Protein AF-N9WAA6-F1 (afdb_monomer)

Sequence (201 aa):
MNKVGRKKLYSDLDLQRELENFLKNNPGERISISKLAKFTGIDRYYWYNRESIKRKIDELNNINYLEDIEKIKFSENEIDLPTPEEFVNENFGSKKKMLYAITYLFESIQEFYNSADENVKANKKIVSLKNKNEKSEKEIKRLKDKLKELEEQKEYYKKKYYESELYEIENIDDKIANNKLDKGKKLKDNLINIDEILGFK

Secondary structure (DSSP, 8-state):
----PPPPPPPHHHHHHHHHHHHHHSTTPPP-HHHHHHHH---HHHHHT-HHHHHHHHHHHH--HHHHHHH----SS---PPPHHHHHHHHTT-HHHHHHHHHHHHHHHHHHHHHHHHHHHHHHHHHHHHHHHHHHHHHHHHHHHHHHHHHHHHHHHHHHHHHHHHHHHHHHHHHHHHHHHHHHHHHHHHHHHHHHHHT--

Foldseek 3Di:
DDPPPDPDDDDPVNLVVLVVVVCVVPPPDQDDLVVSCVSSVPDSVNCVVDPVNVVVSVVVNPPPVVVVVVVPPPPVDDDPDDDPVRLCVVCPPPPPSSVVVVVVVVVVVVVVVVVVVVVVVVVVVVVVVVVVVVVVVVVVVVVVVVVVVVVVVVVVVVVVVVVVVVVVVVVVVVVVVVVVVVVVVVVVVVVVVVCVVVVPD

Radius of gyration: 48.47 Å; Cα contacts (8 Å, |Δi|>4): 40; chains: 1; bounding box: 108×37×142 Å

Solvent-accessible surface area (backbone atoms only — not comparable to full-atom values): 11670 Å² total; per-residue (Å²): 136,83,82,81,70,80,76,85,83,78,51,72,67,54,54,49,53,53,48,54,53,49,44,75,76,42,72,95,57,78,78,42,65,71,57,51,20,66,75,69,70,46,61,53,66,66,56,74,73,29,68,71,57,44,53,50,50,52,51,64,57,63,59,49,66,74,63,50,51,65,66,51,59,77,53,96,66,75,83,89,68,75,49,74,66,55,53,46,64,78,28,59,98,33,74,68,54,38,51,50,54,52,51,53,50,53,52,52,52,51,52,50,51,53,52,51,52,51,50,54,52,50,51,54,49,50,55,53,49,50,56,52,48,56,53,48,54,53,49,52,50,52,52,50,56,50,50,52,52,51,52,54,50,51,52,52,52,53,51,52,50,53,54,52,53,50,52,53,50,53,55,49,52,53,54,51,53,51,52,51,52,53,53,51,48,55,53,49,55,52,48,56,52,47,42,66,73,71,61,79,120

pLDDT: mean 76.57, std 16.92, range [34.88, 98.12]

Mean predicted aligned error: 18.85 Å

Organism: NCBI:txid29372

Structure (mmCIF, N/CA/C/O backbone):
data_AF-N9WAA6-F1
#
_entry.id   AF-N9WAA6-F1
#
loop_
_atom_site.group_PDB
_atom_site.id
_atom_site.type_symbol
_atom_site.label_atom_id
_atom_site.label_alt_id
_atom_site.label_comp_id
_atom_site.label_asym_id
_atom_site.label_entity_id
_atom_site.label_seq_id
_atom_site.pdbx_PDB_ins_code
_atom_site.Cartn_x
_atom_site.Cartn_y
_atom_site.Cartn_z
_atom_site.occupancy
_atom_site.B_iso_or_equiv
_atom_site.auth_seq_id
_atom_site.auth_comp_id
_atom_site.auth_asym_id
_atom_site.auth_atom_id
_atom_site.pdbx_PDB_model_num
ATOM 1 N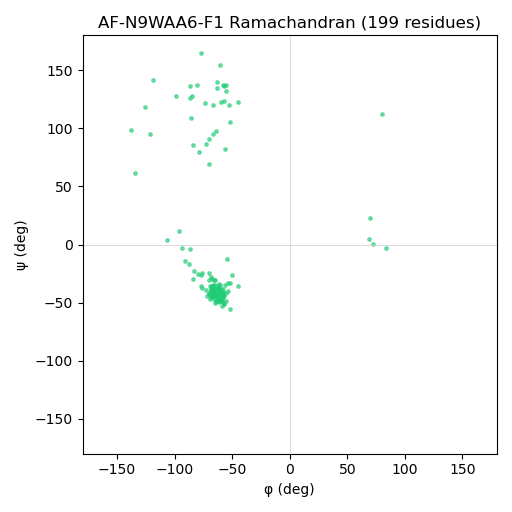 N . MET A 1 1 ? -59.176 -23.430 11.403 1.00 36.53 1 MET A N 1
ATOM 2 C CA . MET A 1 1 ? -58.594 -22.848 12.634 1.00 36.53 1 MET A CA 1
ATOM 3 C C . MET A 1 1 ? -57.143 -22.473 12.360 1.00 3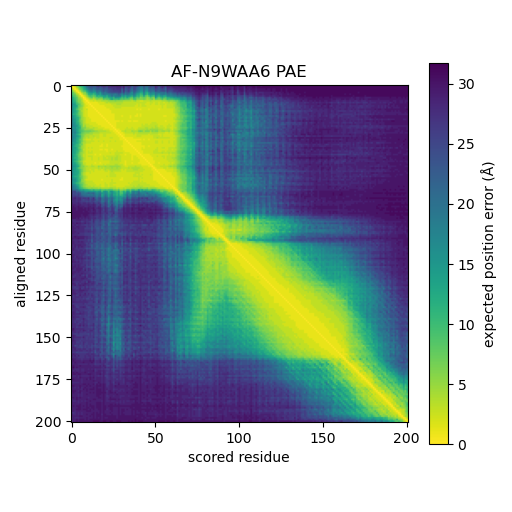6.53 1 MET A C 1
ATOM 5 O O . MET A 1 1 ? -56.284 -23.343 12.401 1.00 36.53 1 MET A O 1
ATOM 9 N N . ASN A 1 2 ? -56.860 -21.207 12.043 1.00 38.19 2 ASN A N 1
ATOM 10 C CA . ASN A 1 2 ? -55.480 -20.740 11.895 1.00 38.19 2 ASN A CA 1
ATOM 11 C C . ASN A 1 2 ? -54.959 -20.346 13.278 1.00 38.19 2 ASN A C 1
ATOM 13 O O . ASN A 1 2 ? -55.414 -19.362 13.856 1.00 38.19 2 ASN A O 1
ATOM 17 N N . LYS A 1 3 ? -54.037 -21.142 13.833 1.00 41.75 3 LYS A N 1
ATOM 18 C CA . LYS A 1 3 ? -53.299 -20.784 15.048 1.00 41.75 3 LYS A CA 1
ATOM 19 C C . LYS A 1 3 ? -52.397 -19.597 14.708 1.00 41.75 3 LYS A C 1
ATOM 21 O O . LYS A 1 3 ? -51.307 -19.776 14.174 1.00 41.75 3 LYS A O 1
ATOM 26 N N . VAL A 1 4 ? -52.870 -18.385 14.983 1.00 51.78 4 VAL A N 1
ATOM 27 C CA . VAL A 1 4 ? -52.053 -17.171 14.914 1.00 51.78 4 VAL A CA 1
ATOM 28 C C . VAL A 1 4 ? -51.060 -17.247 16.072 1.00 51.78 4 VAL A C 1
ATOM 30 O O . VAL A 1 4 ? -51.370 -16.888 17.206 1.00 51.78 4 VAL A O 1
ATOM 33 N N . GLY A 1 5 ? -49.886 -17.823 15.808 1.00 51.81 5 GLY A N 1
ATOM 34 C CA . GLY A 1 5 ? -48.785 -17.844 16.763 1.00 51.81 5 GLY A CA 1
ATOM 35 C C . GLY A 1 5 ? -48.416 -16.414 17.156 1.00 51.81 5 GLY A C 1
ATOM 36 O O . GLY A 1 5 ? -48.353 -15.524 16.306 1.00 51.81 5 GLY A O 1
ATOM 37 N N . ARG A 1 6 ? -48.197 -16.180 18.453 1.00 53.03 6 ARG A N 1
ATOM 38 C CA . ARG A 1 6 ? -47.745 -14.886 18.984 1.00 53.03 6 ARG A CA 1
ATOM 39 C C . ARG A 1 6 ? -46.480 -14.466 18.224 1.00 53.03 6 ARG A C 1
ATOM 41 O O . ARG A 1 6 ? -45.492 -15.200 18.250 1.00 53.03 6 ARG A O 1
ATOM 48 N N . LYS A 1 7 ? -46.504 -13.315 17.539 1.00 64.31 7 LYS A N 1
ATOM 49 C CA . LYS A 1 7 ? -45.304 -12.770 16.883 1.00 64.31 7 LYS A CA 1
ATOM 50 C C . LYS A 1 7 ? -44.197 -12.627 17.929 1.00 64.31 7 LYS A C 1
ATOM 52 O O . LYS A 1 7 ? -44.445 -12.102 19.016 1.00 64.31 7 LYS A O 1
ATOM 57 N N . LYS A 1 8 ? -42.994 -13.107 17.602 1.00 71.25 8 LYS A N 1
ATOM 58 C CA . LYS A 1 8 ? -41.814 -12.988 18.464 1.00 71.25 8 LYS A CA 1
ATOM 59 C C . LYS A 1 8 ? -41.579 -11.501 18.745 1.00 71.25 8 LYS A C 1
ATOM 61 O O . LYS A 1 8 ? -41.521 -10.694 17.819 1.00 71.25 8 LYS A O 1
ATOM 66 N N . LEU A 1 9 ? -41.545 -11.123 20.018 1.00 79.25 9 LEU A N 1
ATOM 67 C CA . LEU A 1 9 ? -41.229 -9.758 20.424 1.00 79.25 9 LEU A CA 1
ATOM 68 C C . LEU A 1 9 ? -39.711 -9.648 20.525 1.00 79.25 9 LEU A C 1
ATOM 70 O O . LEU A 1 9 ? -39.089 -10.457 21.207 1.00 79.25 9 LEU A O 1
ATOM 74 N N . TYR A 1 10 ? -39.144 -8.670 19.827 1.00 84.75 10 TYR A N 1
ATOM 75 C CA . TYR A 1 10 ? -37.727 -8.339 19.910 1.00 84.75 10 TYR A CA 1
ATOM 76 C C . TYR A 1 10 ? -37.558 -7.149 20.852 1.00 84.75 10 TYR A C 1
ATOM 78 O O . TYR A 1 10 ? -38.243 -6.126 20.705 1.00 84.75 10 TYR A O 1
ATOM 86 N N . SER A 1 11 ? -36.679 -7.308 21.837 1.00 87.56 11 SER A N 1
ATOM 87 C CA . SER A 1 11 ? -36.222 -6.208 22.680 1.00 87.56 11 SER A CA 1
ATOM 88 C C . SER A 1 11 ? -35.196 -5.352 21.934 1.00 87.56 11 SER A C 1
ATOM 90 O O . SER A 1 11 ? -34.629 -5.778 20.928 1.00 87.56 11 SER A O 1
ATOM 92 N N . ASP A 1 12 ? -34.927 -4.149 22.436 1.00 81.88 12 ASP A N 1
ATOM 93 C CA . ASP A 1 12 ? -33.899 -3.272 21.862 1.00 81.88 12 ASP A CA 1
ATOM 94 C C . ASP A 1 12 ? -32.508 -3.917 21.925 1.00 81.88 12 ASP A C 1
ATOM 96 O O . ASP A 1 12 ? -31.730 -3.778 20.987 1.00 81.88 12 ASP A O 1
ATOM 100 N N . LEU A 1 13 ? -32.232 -4.703 22.972 1.00 85.31 13 LEU A N 1
ATOM 101 C CA . LEU A 1 13 ? -30.993 -5.474 23.097 1.00 85.31 13 LEU A CA 1
ATOM 102 C C . LEU A 1 13 ? -30.877 -6.559 22.021 1.00 85.31 13 LEU A C 1
ATOM 104 O O . LEU A 1 13 ? -29.793 -6.767 21.481 1.00 85.31 13 LEU A O 1
ATOM 108 N N . ASP A 1 14 ? -31.983 -7.228 21.677 1.00 88.81 14 ASP A N 1
ATOM 109 C CA . ASP A 1 14 ? -31.981 -8.218 20.596 1.00 88.81 14 ASP A CA 1
ATOM 110 C C . ASP A 1 14 ? -31.663 -7.546 19.257 1.00 88.81 14 ASP A C 1
ATOM 112 O O . ASP A 1 14 ? -30.823 -8.027 18.501 1.00 88.81 14 ASP A O 1
ATOM 116 N N . LEU A 1 15 ? -32.297 -6.404 18.980 1.00 91.12 15 LEU A N 1
ATOM 117 C CA . LEU A 1 15 ? -32.065 -5.644 17.751 1.00 91.12 15 LEU A CA 1
ATOM 118 C C . LEU A 1 15 ? -30.639 -5.093 17.678 1.00 91.12 15 LEU A C 1
ATOM 120 O O . LEU A 1 15 ? -30.030 -5.125 16.611 1.00 91.12 15 LEU A O 1
ATOM 124 N N . GLN A 1 16 ? -30.087 -4.636 18.803 1.00 90.62 16 GLN A N 1
ATOM 125 C CA . GLN A 1 16 ? -28.705 -4.177 18.880 1.00 90.62 16 GLN A CA 1
ATOM 126 C C . GLN A 1 16 ? -27.719 -5.313 18.590 1.00 90.62 16 GLN A C 1
ATOM 128 O O . GLN A 1 16 ? -26.814 -5.144 17.777 1.00 90.62 16 GLN A O 1
ATOM 133 N N . ARG A 1 17 ? -27.928 -6.495 19.177 1.00 89.38 17 ARG A N 1
ATOM 134 C CA . ARG A 1 17 ? -27.066 -7.656 18.924 1.00 89.38 17 ARG A CA 1
ATOM 135 C C . ARG A 1 17 ? -27.098 -8.085 17.458 1.00 89.38 17 ARG A C 1
ATOM 137 O O . ARG A 1 17 ? -26.066 -8.412 16.878 1.00 89.38 17 ARG A O 1
ATOM 144 N N . GLU A 1 18 ? -28.277 -8.085 16.841 1.00 92.94 18 GLU A N 1
ATOM 145 C CA . GLU A 1 18 ? -28.395 -8.426 15.423 1.00 92.94 18 GLU A CA 1
ATOM 146 C C . GLU A 1 18 ? -27.805 -7.340 14.501 1.00 92.94 18 GLU A C 1
ATOM 148 O O . GLU A 1 18 ? -27.257 -7.665 13.447 1.00 92.94 18 GLU A O 1
ATOM 153 N N . LEU A 1 19 ? -27.836 -6.067 14.911 1.00 90.62 19 LEU A N 1
ATOM 154 C CA . LEU A 1 19 ? -27.130 -4.979 14.228 1.00 90.62 19 LEU A CA 1
ATOM 155 C C . LEU A 1 19 ? -25.604 -5.160 14.300 1.00 90.62 19 LEU A C 1
ATOM 157 O O . LEU A 1 19 ? -24.928 -5.042 13.281 1.00 90.62 19 LEU A O 1
ATOM 161 N N . GLU A 1 20 ? -25.062 -5.509 15.467 1.00 85.00 20 GLU A N 1
ATOM 162 C CA . GLU A 1 20 ? -23.635 -5.817 15.640 1.00 85.00 20 GLU A CA 1
ATOM 163 C C . GLU A 1 20 ? -23.208 -7.018 14.780 1.00 85.00 20 GLU A C 1
ATOM 165 O O . GLU A 1 20 ? -22.177 -6.975 14.105 1.00 85.00 20 GLU A O 1
ATOM 170 N N . ASN A 1 21 ? -24.029 -8.072 14.731 1.00 86.44 21 ASN A N 1
ATOM 171 C CA . ASN A 1 21 ? -23.794 -9.219 13.852 1.00 86.44 21 ASN A CA 1
ATOM 172 C C . ASN A 1 21 ? -23.806 -8.827 12.368 1.00 86.44 21 ASN A C 1
ATOM 174 O O . ASN A 1 21 ? -22.969 -9.309 11.602 1.00 86.44 21 ASN A O 1
ATOM 178 N N . PHE A 1 22 ? -24.728 -7.957 11.951 1.00 90.00 22 PHE A N 1
ATOM 179 C CA . PHE A 1 22 ? -24.781 -7.455 10.578 1.00 90.00 22 PHE A CA 1
ATOM 180 C C . PHE A 1 22 ? -23.498 -6.706 10.200 1.00 90.00 22 PHE A C 1
ATOM 182 O O . PHE A 1 22 ? -22.934 -6.979 9.142 1.00 90.00 22 PHE A O 1
ATOM 189 N N . LEU A 1 23 ? -23.009 -5.823 11.076 1.00 80.94 23 LEU A N 1
ATOM 190 C CA . LEU A 1 23 ? -21.784 -5.046 10.858 1.00 80.94 23 LEU A CA 1
ATOM 191 C C . LEU A 1 23 ? -20.544 -5.932 10.710 1.00 80.94 23 LEU A C 1
ATOM 193 O O . LEU A 1 23 ? -19.741 -5.712 9.808 1.00 80.94 23 LEU A O 1
ATOM 197 N N . LYS A 1 24 ? -20.419 -6.975 11.541 1.00 70.88 24 LYS A N 1
ATOM 198 C CA . LYS A 1 24 ? -19.310 -7.940 11.448 1.00 70.88 24 LYS A CA 1
ATOM 199 C C . LYS A 1 24 ? -19.272 -8.676 10.107 1.00 70.88 24 LYS A C 1
ATOM 201 O O . LYS A 1 24 ? -18.195 -8.991 9.617 1.00 70.88 24 LYS A O 1
ATOM 206 N N . ASN A 1 25 ? -20.437 -8.956 9.521 1.00 79.44 25 ASN A N 1
ATOM 207 C CA . ASN A 1 25 ? -20.544 -9.692 8.258 1.00 79.44 25 ASN A CA 1
ATOM 208 C C . ASN A 1 25 ? -20.553 -8.787 7.016 1.00 79.44 25 ASN A C 1
ATOM 210 O O . ASN A 1 25 ? -20.389 -9.290 5.909 1.00 79.44 25 ASN A O 1
ATOM 214 N N . ASN A 1 26 ? -20.755 -7.477 7.181 1.00 78.25 26 ASN A N 1
ATOM 215 C CA . ASN A 1 26 ? -20.835 -6.509 6.084 1.00 78.25 26 ASN A CA 1
ATOM 216 C C . ASN A 1 26 ? -19.995 -5.260 6.427 1.00 78.25 26 ASN A C 1
ATOM 218 O O . ASN A 1 26 ? -20.549 -4.166 6.584 1.00 78.25 26 ASN A O 1
ATOM 222 N N . PRO A 1 27 ? -18.668 -5.411 6.609 1.00 71.44 27 PRO A N 1
ATOM 223 C CA . PRO A 1 27 ? -17.809 -4.314 7.037 1.00 71.44 27 PRO A CA 1
ATOM 224 C C . PRO A 1 27 ? -17.794 -3.184 5.998 1.00 71.44 27 PRO A C 1
ATOM 226 O O . PRO A 1 27 ? -17.659 -3.428 4.801 1.00 71.44 27 PRO A O 1
ATOM 229 N N . GLY A 1 28 ? -17.928 -1.938 6.463 1.00 66.25 28 GLY A N 1
ATOM 230 C CA . GLY A 1 28 ? -17.877 -0.738 5.616 1.00 66.25 28 GLY A CA 1
ATOM 231 C C . GLY A 1 28 ? -19.098 -0.521 4.714 1.00 66.25 28 GLY A C 1
ATOM 232 O O . GLY A 1 28 ? -19.146 0.461 3.974 1.00 66.25 28 GLY A O 1
ATOM 233 N N . GLU A 1 29 ? -20.105 -1.397 4.764 1.00 77.75 29 GLU A N 1
ATOM 234 C CA . GLU A 1 29 ? -21.341 -1.184 4.021 1.00 77.75 29 GLU A CA 1
ATOM 235 C C . GLU A 1 29 ? -22.279 -0.216 4.740 1.00 77.75 29 GLU A C 1
ATOM 237 O O . GLU A 1 29 ? -22.559 -0.345 5.933 1.00 77.75 29 GLU A O 1
ATOM 242 N N . ARG A 1 30 ? -22.881 0.696 3.967 1.00 83.69 30 ARG A N 1
ATOM 243 C CA . ARG A 1 30 ? -23.986 1.520 4.459 1.00 83.69 30 ARG A CA 1
ATOM 244 C C . ARG A 1 30 ? -25.150 0.624 4.888 1.00 83.69 30 ARG A C 1
ATOM 246 O O . ARG A 1 30 ? -25.723 -0.132 4.092 1.00 83.69 30 ARG A O 1
ATOM 253 N N . ILE A 1 31 ? -25.542 0.767 6.143 1.00 90.31 31 ILE A N 1
ATOM 254 C CA . ILE A 1 31 ? -26.625 0.033 6.775 1.00 90.31 31 ILE A CA 1
ATOM 255 C C . ILE A 1 31 ? -27.946 0.582 6.239 1.00 90.31 31 ILE A C 1
ATOM 257 O O . ILE A 1 31 ? -28.268 1.758 6.389 1.00 90.31 31 ILE A O 1
ATOM 261 N N . SER A 1 32 ? -28.762 -0.279 5.637 1.00 92.69 32 SER A N 1
ATOM 262 C CA . SER A 1 32 ? -30.157 0.054 5.341 1.00 92.69 32 SER A CA 1
ATOM 263 C C . SER A 1 32 ? -31.073 -0.908 6.076 1.00 92.69 32 SER A C 1
ATOM 265 O O . SER A 1 32 ? -30.807 -2.109 6.119 1.00 92.69 32 SER A O 1
ATOM 267 N N . ILE A 1 33 ? -32.192 -0.402 6.597 1.00 92.06 33 ILE A N 1
ATOM 268 C CA . ILE A 1 33 ? -33.180 -1.223 7.314 1.00 92.06 33 ILE A CA 1
ATOM 269 C C . ILE A 1 33 ? -33.675 -2.387 6.439 1.00 92.06 33 ILE A C 1
ATOM 271 O O . ILE A 1 33 ? -33.895 -3.490 6.930 1.00 92.06 33 ILE A O 1
ATOM 275 N N . SER A 1 34 ? -33.791 -2.182 5.125 1.00 91.50 34 SER A N 1
ATOM 276 C CA . SER A 1 34 ? -34.164 -3.243 4.183 1.00 91.50 34 SER A CA 1
ATOM 277 C C . SER A 1 34 ? -33.116 -4.356 4.082 1.00 91.50 34 SER A C 1
ATOM 279 O O . SER A 1 34 ? -33.493 -5.526 4.038 1.00 91.50 34 SER A O 1
ATOM 281 N N . LYS A 1 35 ? -31.817 -4.023 4.046 1.00 91.19 35 LYS A N 1
ATOM 282 C CA . LYS A 1 35 ? -30.737 -5.027 4.059 1.00 91.19 35 LYS A CA 1
ATOM 283 C C . LYS A 1 35 ? -30.667 -5.738 5.409 1.00 91.19 35 LYS A C 1
ATOM 285 O O . LYS A 1 35 ? -30.610 -6.962 5.444 1.00 91.19 35 LYS A O 1
ATOM 290 N N . LEU A 1 36 ? -30.762 -4.980 6.497 1.00 91.94 36 LEU A N 1
ATOM 291 C CA . LEU A 1 36 ? -30.728 -5.497 7.862 1.00 91.94 36 LEU A CA 1
ATOM 292 C C . LEU A 1 36 ? -31.878 -6.482 8.124 1.00 91.94 36 LEU A C 1
ATOM 294 O O . LEU A 1 36 ? -31.659 -7.571 8.644 1.00 91.94 36 LEU A O 1
ATOM 298 N N . ALA A 1 37 ? -33.094 -6.161 7.676 1.00 92.75 37 ALA A N 1
ATOM 299 C CA . ALA A 1 37 ? -34.248 -7.053 7.781 1.00 92.75 37 ALA A CA 1
ATOM 300 C C . ALA A 1 37 ? -34.083 -8.344 6.964 1.00 92.75 37 ALA A C 1
ATOM 302 O O . ALA A 1 37 ? -34.463 -9.419 7.421 1.00 92.75 37 ALA A O 1
ATOM 303 N N . LYS A 1 38 ? -33.489 -8.261 5.764 1.00 93.06 38 LYS A N 1
ATOM 304 C CA . LYS A 1 38 ? -33.192 -9.446 4.944 1.00 93.06 38 LYS A CA 1
ATOM 305 C C . LYS A 1 38 ? -32.131 -10.340 5.584 1.00 93.06 38 LYS A C 1
ATOM 307 O O . LYS A 1 38 ? -32.292 -11.552 5.564 1.00 93.06 38 LYS A O 1
ATOM 312 N N . PHE A 1 39 ? -31.080 -9.747 6.148 1.00 92.56 39 PHE A N 1
ATOM 313 C CA . PHE A 1 39 ? -29.993 -10.478 6.801 1.00 92.56 39 PHE A CA 1
ATOM 314 C C . PHE A 1 39 ? -30.456 -11.178 8.084 1.00 92.56 39 PHE A C 1
ATOM 316 O O . PHE A 1 39 ? -30.154 -12.344 8.304 1.00 92.56 39 PHE A O 1
ATOM 323 N N . THR A 1 40 ? -31.222 -10.472 8.917 1.00 91.56 40 THR A N 1
ATOM 324 C CA . THR A 1 40 ? -31.636 -10.953 10.247 1.00 91.56 40 THR A CA 1
ATOM 325 C C . THR A 1 40 ? -32.923 -11.781 10.224 1.00 91.56 40 THR A C 1
ATOM 327 O O . THR A 1 40 ? -33.253 -12.451 11.201 1.00 91.56 40 THR A O 1
ATOM 330 N N . GLY A 1 41 ? -33.706 -11.695 9.143 1.00 90.56 41 GLY A N 1
ATOM 331 C CA . GLY A 1 41 ? -35.062 -12.245 9.075 1.00 90.56 41 GLY A CA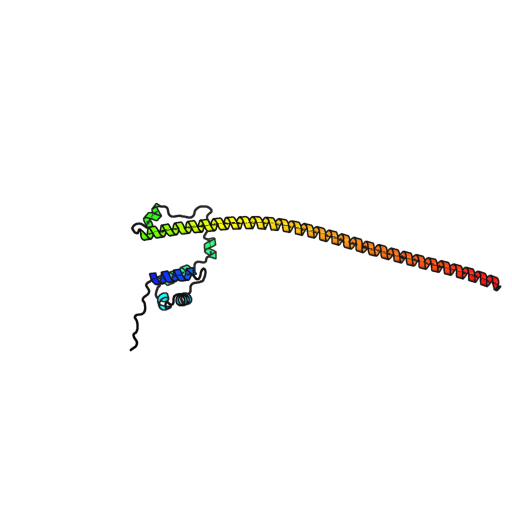 1
ATOM 332 C C . GLY A 1 41 ? -36.077 -11.517 9.970 1.00 90.56 41 GLY A C 1
ATOM 333 O O . GLY A 1 41 ? -37.226 -11.947 10.067 1.00 90.56 41 GLY A O 1
ATOM 334 N N . ILE A 1 42 ? -35.679 -10.420 10.626 1.00 91.12 42 ILE A N 1
ATOM 335 C CA . ILE A 1 42 ? -36.550 -9.597 11.468 1.00 91.12 42 ILE A CA 1
ATOM 336 C C . ILE A 1 42 ? -37.288 -8.596 10.580 1.00 91.12 42 ILE A C 1
ATOM 338 O O . ILE A 1 42 ? -36.669 -7.847 9.824 1.00 91.12 42 ILE A O 1
ATOM 342 N N . ASP A 1 43 ? -38.617 -8.549 10.700 1.00 91.31 43 ASP A N 1
ATOM 343 C CA . ASP A 1 43 ? -39.457 -7.643 9.915 1.00 91.31 43 ASP A CA 1
ATOM 344 C C . ASP A 1 43 ? -39.007 -6.178 10.072 1.00 91.31 43 ASP A C 1
ATOM 346 O O . ASP A 1 43 ? -38.751 -5.697 11.181 1.00 91.31 43 ASP A O 1
ATOM 350 N N . ARG A 1 44 ? -38.973 -5.456 8.945 1.00 91.44 44 ARG A N 1
ATOM 351 C CA . ARG A 1 44 ? -38.693 -4.015 8.854 1.00 91.44 44 ARG A CA 1
ATOM 352 C C . ARG A 1 44 ? -39.457 -3.204 9.902 1.00 91.44 44 ARG A C 1
ATOM 354 O O . ARG A 1 44 ? -38.905 -2.247 10.434 1.00 91.44 44 ARG A O 1
ATOM 361 N N . TYR A 1 45 ? -40.689 -3.596 10.230 1.00 90.44 45 TYR A N 1
ATOM 362 C CA . TYR A 1 45 ? -41.510 -2.948 11.253 1.00 90.44 45 TYR A CA 1
ATOM 363 C C . TYR A 1 45 ? -40.802 -2.824 12.613 1.00 90.44 45 TYR A C 1
ATOM 365 O O . TYR A 1 45 ? -40.919 -1.788 13.266 1.00 90.44 45 TYR A O 1
ATOM 373 N N . TYR A 1 46 ? -40.057 -3.841 13.056 1.00 89.81 46 TYR A N 1
ATOM 374 C CA . TYR A 1 46 ? -39.376 -3.790 14.356 1.00 89.81 46 TYR A CA 1
ATOM 375 C C . TYR A 1 46 ? -38.238 -2.771 14.363 1.00 89.81 46 TYR A C 1
ATOM 377 O O . TYR A 1 46 ? -38.075 -2.049 15.338 1.00 89.81 46 TYR A O 1
ATOM 385 N N . TRP A 1 47 ? -37.518 -2.652 13.251 1.00 91.19 47 TRP A N 1
ATOM 386 C CA . TRP A 1 47 ? -36.455 -1.667 13.077 1.00 91.19 47 TRP A CA 1
ATOM 387 C C . TRP A 1 47 ? -37.009 -0.242 12.968 1.00 91.19 47 TRP A C 1
ATOM 389 O O . TRP A 1 47 ? -36.493 0.682 13.589 1.00 91.19 47 TRP A O 1
ATOM 399 N N . TYR A 1 48 ? -38.105 -0.055 12.223 1.00 88.94 48 TYR A N 1
ATOM 400 C CA . TYR A 1 48 ? -38.705 1.267 12.034 1.00 88.94 48 TYR A CA 1
ATOM 401 C C . TYR A 1 48 ? -39.382 1.834 13.288 1.00 88.94 48 TYR A C 1
ATOM 403 O O . TYR A 1 48 ? -39.509 3.050 13.396 1.00 88.94 48 TYR A O 1
ATOM 411 N N . ASN A 1 49 ? -39.813 0.996 14.229 1.00 87.00 49 ASN A N 1
ATOM 412 C CA . ASN A 1 49 ? -40.495 1.454 15.446 1.00 87.00 49 ASN A CA 1
ATOM 413 C C . ASN A 1 49 ? -39.570 1.605 16.657 1.00 87.00 49 ASN A C 1
ATOM 415 O O . ASN A 1 49 ? -40.052 1.725 17.785 1.00 87.00 49 ASN A O 1
ATOM 419 N N . ARG A 1 50 ? -38.250 1.553 16.456 1.00 87.56 50 ARG A N 1
ATOM 420 C CA . ARG A 1 50 ? -37.258 1.692 17.524 1.00 87.56 50 ARG A CA 1
ATOM 421 C C . ARG A 1 50 ? -36.341 2.864 17.241 1.00 87.56 50 ARG A C 1
ATOM 423 O O . ARG A 1 50 ? -35.350 2.749 16.529 1.00 87.56 50 ARG A O 1
ATOM 430 N N . GLU A 1 51 ? -36.696 4.000 17.825 1.00 86.44 51 GLU A N 1
ATOM 431 C CA . GLU A 1 51 ? -35.995 5.268 17.618 1.00 86.44 51 GLU A CA 1
ATOM 432 C C . GLU A 1 51 ? -34.550 5.247 18.143 1.00 86.44 51 GLU A C 1
ATOM 434 O O . GLU A 1 51 ? -33.669 5.902 17.595 1.00 86.44 51 GLU A O 1
ATOM 439 N N . SER A 1 52 ? -34.289 4.464 19.194 1.00 84.31 52 SER A N 1
ATOM 440 C CA . SER A 1 52 ? -32.943 4.153 19.697 1.00 84.31 52 SER A CA 1
ATOM 441 C C . SER A 1 52 ? -32.073 3.513 18.608 1.00 84.31 52 SER A C 1
ATOM 443 O O . SER A 1 52 ? -30.976 3.985 18.322 1.00 84.31 52 SER A O 1
ATOM 445 N N . ILE A 1 53 ? -32.594 2.476 17.952 1.00 89.12 53 ILE A N 1
ATOM 446 C CA . ILE A 1 53 ? -31.883 1.717 16.919 1.00 89.12 53 ILE A CA 1
ATOM 447 C C . ILE A 1 53 ? -31.743 2.516 15.623 1.00 89.12 53 ILE A C 1
ATOM 449 O O . ILE A 1 53 ? -30.684 2.477 15.004 1.00 89.12 53 ILE A O 1
ATOM 453 N N . LYS A 1 54 ? -32.769 3.276 15.221 1.00 89.88 54 LYS A N 1
ATOM 454 C CA . LYS A 1 54 ? -32.675 4.175 14.061 1.00 89.88 54 LYS A CA 1
ATOM 455 C C . LYS A 1 54 ? -31.569 5.202 14.218 1.00 89.88 54 LYS A 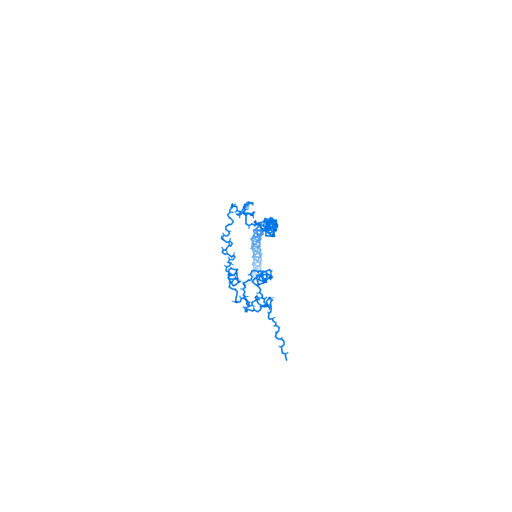C 1
ATOM 457 O O . LYS A 1 54 ? -30.706 5.268 13.354 1.00 89.88 54 LYS A O 1
ATOM 462 N N . ARG A 1 55 ? -31.562 5.934 15.338 1.00 87.81 55 ARG A N 1
ATOM 463 C CA . ARG A 1 55 ? -30.498 6.901 15.628 1.00 87.81 55 ARG A CA 1
ATOM 464 C C . ARG A 1 55 ? -29.135 6.236 15.586 1.00 87.81 55 ARG A C 1
ATOM 466 O O . ARG A 1 55 ? -28.232 6.776 14.967 1.00 87.81 55 ARG A O 1
ATOM 473 N N . LYS A 1 56 ? -29.014 5.022 16.134 1.00 84.19 56 LYS A N 1
ATOM 474 C CA . LYS A 1 56 ? -27.754 4.283 16.075 1.00 84.19 56 LYS A CA 1
ATOM 475 C C . LYS A 1 56 ? -27.332 3.924 14.646 1.00 84.19 56 LYS A C 1
ATOM 477 O O . LYS A 1 56 ? -26.161 4.042 14.311 1.00 84.19 56 LYS A O 1
ATOM 482 N N . ILE A 1 57 ? -28.268 3.496 13.801 1.00 89.12 57 ILE A N 1
ATOM 483 C CA . ILE A 1 57 ? -28.014 3.216 12.380 1.00 89.12 57 ILE A CA 1
ATOM 484 C C . ILE A 1 57 ? -27.605 4.493 11.636 1.00 89.12 57 ILE A C 1
ATOM 486 O O . ILE A 1 57 ? -26.682 4.450 10.827 1.00 89.12 57 ILE A O 1
ATOM 490 N N . ASP A 1 58 ? -28.271 5.614 11.904 1.00 87.00 58 ASP A N 1
ATOM 491 C CA . ASP A 1 58 ? -27.961 6.899 11.279 1.00 87.00 58 ASP A CA 1
ATOM 492 C C . ASP A 1 58 ? -26.594 7.422 11.729 1.00 87.00 58 ASP A C 1
ATOM 494 O O . ASP A 1 58 ? -25.803 7.818 10.881 1.00 87.00 58 ASP A O 1
ATOM 498 N N . GLU A 1 59 ? -26.271 7.342 13.024 1.00 83.38 59 GLU A N 1
ATOM 499 C CA . GLU A 1 59 ? -24.930 7.609 13.557 1.00 83.38 59 GLU A CA 1
ATOM 500 C C . GLU A 1 59 ? -23.882 6.790 12.804 1.00 83.38 59 GLU A C 1
ATOM 502 O O . GLU A 1 59 ? -22.977 7.363 12.213 1.00 83.38 59 GLU A O 1
ATOM 507 N N . LEU A 1 60 ? -24.044 5.463 12.753 1.00 79.81 60 LEU A N 1
ATOM 508 C CA . LEU A 1 60 ? -23.093 4.557 12.104 1.00 79.81 60 LEU A CA 1
ATOM 509 C C . LEU A 1 60 ? -22.943 4.818 10.598 1.00 79.81 60 LEU A C 1
ATOM 511 O O . LEU A 1 60 ? -21.852 4.683 10.059 1.00 79.81 60 LEU A O 1
ATOM 515 N N . ASN A 1 61 ? -24.022 5.201 9.913 1.00 82.62 61 ASN A N 1
ATOM 516 C CA . ASN A 1 61 ? -23.999 5.542 8.488 1.00 82.62 61 ASN A CA 1
ATOM 517 C C . ASN A 1 61 ? -23.402 6.918 8.190 1.00 82.62 61 ASN A C 1
ATOM 519 O O . ASN A 1 61 ? -22.991 7.163 7.055 1.00 82.62 61 ASN A O 1
ATOM 523 N N . ASN A 1 62 ? -23.437 7.818 9.171 1.00 75.31 62 ASN A N 1
ATOM 524 C CA . ASN A 1 62 ? -22.900 9.168 9.074 1.00 75.31 62 ASN A CA 1
ATOM 525 C C . ASN A 1 62 ? -21.458 9.256 9.588 1.00 75.31 62 ASN A C 1
ATOM 527 O O . ASN A 1 62 ? -20.863 10.324 9.470 1.00 75.31 62 ASN A O 1
ATOM 531 N N . ILE A 1 63 ? -20.885 8.158 10.104 1.00 63.28 63 ILE A N 1
ATOM 532 C CA . ILE A 1 63 ? -19.436 8.035 10.293 1.00 63.28 63 ILE A CA 1
ATOM 533 C C . ILE A 1 63 ? -18.806 8.086 8.902 1.00 63.28 63 ILE A C 1
ATOM 535 O O . ILE A 1 63 ? -18.785 7.106 8.151 1.00 63.28 63 ILE A O 1
ATOM 539 N N . ASN A 1 64 ? -18.330 9.269 8.532 1.00 53.88 64 ASN A N 1
ATOM 540 C CA . ASN A 1 64 ? -17.594 9.472 7.305 1.00 53.88 64 ASN A CA 1
ATOM 541 C C . ASN A 1 64 ? -16.145 9.099 7.599 1.00 53.88 64 ASN A C 1
ATOM 543 O O . ASN A 1 64 ? -15.338 9.950 7.961 1.00 53.88 64 ASN A O 1
ATOM 547 N N . TYR A 1 65 ? -15.825 7.808 7.471 1.00 43.62 65 TYR A N 1
ATOM 548 C CA . TYR A 1 65 ? -14.493 7.273 7.767 1.00 43.62 65 TYR A CA 1
ATOM 549 C C . TYR A 1 65 ? -13.361 8.067 7.089 1.00 43.62 65 TYR A C 1
ATOM 551 O O . TYR A 1 65 ? -12.262 8.108 7.618 1.00 43.62 65 TYR A O 1
ATOM 559 N N . LEU A 1 66 ? -13.612 8.742 5.962 1.00 39.75 66 LEU A N 1
ATOM 560 C CA . LEU A 1 66 ? -12.621 9.593 5.295 1.00 39.75 66 LEU A CA 1
ATOM 561 C C . LEU A 1 66 ? -12.396 10.953 5.983 1.00 39.75 66 LEU A C 1
ATOM 563 O O . LEU A 1 66 ? -11.256 11.395 6.052 1.00 39.75 66 LEU A O 1
ATOM 567 N N . GLU A 1 67 ? -13.431 11.596 6.528 1.00 41.38 67 GLU A N 1
ATOM 568 C CA . GLU A 1 67 ? -13.290 12.869 7.263 1.00 41.38 67 GLU A CA 1
ATOM 569 C C . GLU A 1 67 ? -12.904 12.650 8.733 1.00 41.38 67 GLU A C 1
ATOM 571 O O . GLU A 1 67 ? -12.204 13.471 9.326 1.00 41.38 67 GLU A O 1
ATOM 576 N N . ASP A 1 68 ? -13.315 11.529 9.328 1.00 38.59 68 ASP A N 1
ATOM 577 C CA . ASP A 1 68 ? -12.959 11.201 10.708 1.00 38.59 68 ASP A CA 1
ATOM 578 C C . ASP A 1 68 ? -11.540 10.629 10.824 1.00 38.59 68 ASP A C 1
ATOM 580 O O . ASP A 1 68 ? -10.904 10.842 11.849 1.00 38.59 68 ASP A O 1
ATOM 584 N N . ILE A 1 69 ? -10.974 10.012 9.777 1.00 39.66 69 ILE A N 1
ATOM 585 C CA . ILE A 1 69 ? -9.536 9.682 9.739 1.00 39.66 69 ILE A CA 1
ATOM 586 C C . ILE A 1 69 ? -8.672 10.954 9.663 1.00 39.66 69 ILE A C 1
ATOM 588 O O . ILE A 1 69 ? -7.580 10.968 10.221 1.00 39.66 69 ILE A O 1
ATOM 592 N N . GLU A 1 70 ? -9.155 12.048 9.060 1.00 38.00 70 GLU A N 1
ATOM 593 C CA . GLU A 1 70 ? -8.461 13.348 9.102 1.00 38.00 70 GLU A CA 1
ATOM 594 C C . GLU A 1 70 ? -8.642 14.086 10.444 1.00 38.00 70 GLU A C 1
ATOM 596 O O . GLU A 1 70 ? -7.772 14.864 10.848 1.00 38.00 70 GLU A O 1
ATOM 601 N N . LYS A 1 71 ? -9.741 13.831 11.173 1.00 34.88 71 LYS A N 1
ATOM 602 C CA . LYS A 1 71 ? -9.954 14.335 12.546 1.00 34.88 71 LYS A CA 1
ATOM 603 C C . LYS A 1 71 ? -9.301 13.485 13.625 1.00 34.88 71 LYS A C 1
ATOM 605 O O . LYS A 1 71 ? -8.961 14.035 14.672 1.00 34.88 71 LYS A O 1
ATOM 610 N N . ILE A 1 72 ? -9.023 12.210 13.357 1.00 40.47 72 ILE A N 1
ATOM 611 C CA . ILE A 1 72 ? -7.924 11.489 13.997 1.00 40.47 72 ILE A CA 1
ATOM 612 C C . ILE A 1 72 ? -6.644 12.097 13.417 1.00 40.47 72 ILE A C 1
ATOM 614 O O . ILE A 1 72 ? -5.858 11.476 12.704 1.00 40.47 72 ILE A O 1
ATOM 618 N N . LYS A 1 73 ? -6.388 13.355 13.792 1.00 35.22 73 LYS A N 1
ATOM 619 C CA . LYS A 1 73 ? -5.021 13.740 14.068 1.00 35.22 73 LYS A CA 1
ATOM 620 C C . LYS A 1 73 ? -4.556 12.682 15.054 1.00 35.22 73 LYS A C 1
ATOM 622 O O . LYS A 1 73 ? -4.948 12.709 16.218 1.00 35.22 73 LYS A O 1
ATOM 627 N N . PHE A 1 74 ? -3.736 11.749 14.585 1.00 42.91 74 PHE A N 1
ATOM 628 C CA . PHE A 1 74 ? -2.686 11.211 15.424 1.00 42.91 74 PHE A CA 1
ATOM 629 C C . PHE A 1 74 ? -1.882 12.437 15.857 1.00 42.91 74 PHE A C 1
ATOM 631 O O . PHE A 1 74 ? -0.926 12.846 15.204 1.00 42.91 74 PHE A O 1
ATOM 638 N N . SER A 1 75 ? -2.387 13.119 16.887 1.00 41.06 75 SER A N 1
ATOM 639 C CA . SER A 1 75 ? -1.608 13.989 17.735 1.00 41.06 75 SER A CA 1
ATOM 640 C C . SER A 1 75 ? -0.353 13.187 18.014 1.00 41.06 75 SER A C 1
ATOM 642 O O . SER A 1 75 ? -0.446 12.044 18.462 1.00 41.06 75 SER A O 1
ATOM 644 N N . GLU A 1 76 ? 0.810 13.741 17.687 1.00 46.75 76 GLU A N 1
ATOM 645 C CA . GLU A 1 76 ? 2.095 13.084 17.940 1.00 46.75 76 GLU A CA 1
ATOM 646 C C . GLU A 1 76 ? 2.248 12.684 19.418 1.00 46.75 76 GLU A C 1
ATOM 648 O O . GLU A 1 76 ? 3.103 11.867 19.743 1.00 46.75 76 GLU A O 1
ATOM 653 N N . ASN A 1 77 ? 1.372 13.194 20.292 1.00 46.84 77 ASN A N 1
ATOM 654 C CA . ASN A 1 77 ? 1.305 12.872 21.698 1.00 46.84 77 ASN A CA 1
ATOM 655 C C . ASN A 1 77 ? -0.111 12.412 22.092 1.00 46.84 77 ASN A C 1
ATOM 657 O O . ASN A 1 77 ? -1.073 13.175 22.016 1.00 46.84 77 ASN A O 1
ATOM 661 N N . GLU A 1 78 ? -0.156 11.163 22.548 1.00 50.84 78 GLU A N 1
ATOM 662 C CA . GLU A 1 78 ? -1.116 10.585 23.494 1.00 50.84 78 GLU A CA 1
ATOM 663 C C . GLU A 1 78 ? -2.497 10.173 22.958 1.00 5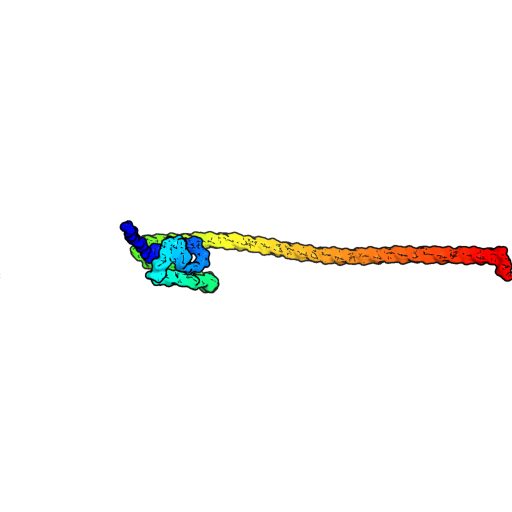0.84 78 GLU A C 1
ATOM 665 O O . GLU A 1 78 ? -3.363 10.967 22.601 1.00 50.84 78 GLU A O 1
ATOM 670 N N . ILE A 1 79 ? -2.701 8.852 22.964 1.00 56.69 79 ILE A N 1
ATOM 671 C CA . ILE A 1 79 ? -4.026 8.246 23.056 1.00 56.69 79 ILE A CA 1
ATOM 672 C C . ILE A 1 79 ? -4.545 8.605 24.450 1.00 56.69 79 ILE A C 1
ATOM 674 O O . ILE A 1 79 ? -3.911 8.235 25.439 1.00 56.69 79 ILE A O 1
ATOM 678 N N . ASP A 1 80 ? -5.673 9.307 24.519 1.00 58.62 80 ASP A N 1
ATOM 679 C CA . ASP A 1 80 ? -6.324 9.660 25.781 1.00 58.62 80 ASP A CA 1
ATOM 680 C C . ASP A 1 80 ? -6.965 8.390 26.367 1.00 58.62 80 ASP A C 1
ATOM 682 O O . ASP A 1 80 ? -8.092 8.005 26.040 1.00 58.62 80 ASP A O 1
ATOM 686 N N . LEU A 1 81 ? -6.165 7.635 27.121 1.00 63.09 81 LEU A N 1
ATOM 687 C CA . LEU A 1 81 ? -6.601 6.431 27.815 1.00 63.09 81 LEU A CA 1
ATOM 688 C C . LEU A 1 81 ? -7.173 6.834 29.176 1.00 63.09 81 LEU A C 1
ATOM 690 O O . LEU A 1 81 ? 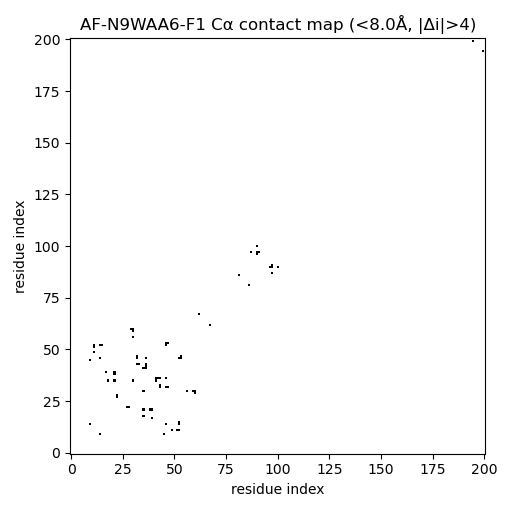-6.533 7.615 29.881 1.00 63.09 81 LEU A O 1
ATOM 694 N N . PRO A 1 82 ? -8.319 6.266 29.591 1.00 66.56 82 PRO A N 1
ATOM 695 C CA . PRO A 1 82 ? -8.851 6.533 30.917 1.00 66.56 82 PRO A CA 1
ATOM 696 C C . PRO A 1 82 ? -7.819 6.136 31.971 1.00 66.56 82 PRO A C 1
ATOM 698 O O . PRO A 1 82 ? -7.190 5.071 31.892 1.00 66.56 82 PRO A O 1
ATOM 701 N N . THR A 1 83 ? -7.662 6.980 32.984 1.00 73.81 83 THR A N 1
ATOM 702 C CA . THR A 1 83 ? -6.844 6.642 34.145 1.00 73.81 83 THR A CA 1
ATOM 703 C C . THR A 1 83 ? -7.417 5.401 34.843 1.00 73.81 83 THR A C 1
ATOM 705 O O . THR A 1 83 ? -8.621 5.131 34.766 1.00 73.81 83 THR A O 1
ATOM 708 N N . PRO A 1 84 ? -6.596 4.624 35.574 1.00 71.75 84 PRO A N 1
ATOM 709 C CA . PRO A 1 84 ? -7.097 3.483 36.336 1.00 71.75 84 PRO A CA 1
ATOM 710 C C . PRO A 1 84 ? -8.243 3.846 37.295 1.00 71.75 84 PRO A C 1
ATOM 712 O O . PRO A 1 84 ? -9.150 3.040 37.488 1.00 71.75 84 PRO A O 1
ATOM 715 N N . GLU A 1 85 ? -8.234 5.054 37.866 1.00 71.00 85 GLU A N 1
ATOM 716 C CA . GLU A 1 85 ? -9.313 5.550 38.727 1.00 71.00 85 GLU A CA 1
ATOM 717 C C . GLU A 1 85 ? -10.604 5.822 37.953 1.00 71.00 85 GLU A C 1
ATOM 719 O O . GLU A 1 85 ? -11.662 5.356 38.373 1.00 71.00 85 GLU A O 1
ATOM 724 N N . GLU A 1 86 ? -10.542 6.503 36.809 1.00 73.69 86 GLU A N 1
ATOM 725 C CA . GLU A 1 86 ? -11.709 6.716 35.940 1.00 73.69 86 GLU A CA 1
ATOM 726 C C . GLU A 1 86 ? -12.291 5.385 35.467 1.00 73.69 86 GLU A C 1
ATOM 728 O O . GLU A 1 86 ? -13.491 5.144 35.598 1.00 73.69 86 GLU A O 1
ATOM 733 N N . PHE A 1 87 ? -11.428 4.462 35.042 1.00 75.50 87 PHE A N 1
ATOM 734 C CA . PHE A 1 87 ? -11.831 3.133 34.606 1.00 75.50 87 PHE A CA 1
ATOM 735 C C . PHE A 1 87 ? -12.561 2.351 35.709 1.00 75.50 87 PHE A C 1
ATOM 737 O O . PHE A 1 87 ? -13.587 1.707 35.457 1.00 75.50 87 PHE A O 1
ATOM 744 N N . VAL A 1 88 ? -12.049 2.393 36.943 1.00 71.62 88 VAL A N 1
ATOM 745 C CA . VAL A 1 88 ? -12.682 1.740 38.097 1.00 71.62 88 VAL A CA 1
ATOM 746 C C . VAL A 1 88 ? -14.004 2.418 38.438 1.00 71.62 88 VAL A C 1
ATOM 748 O O . VAL A 1 88 ? -14.990 1.713 38.647 1.00 71.62 88 VAL A O 1
ATOM 751 N N . ASN A 1 89 ? -14.045 3.750 38.458 1.00 75.50 89 ASN A N 1
ATOM 752 C CA . ASN A 1 89 ? -15.226 4.528 38.826 1.00 75.50 89 ASN A CA 1
ATOM 753 C C . ASN A 1 89 ? -16.379 4.351 37.824 1.00 75.50 89 ASN A C 1
ATOM 755 O O . ASN A 1 89 ? -17.522 4.161 38.239 1.00 75.50 89 ASN A O 1
ATOM 759 N N . GLU A 1 90 ? -16.095 4.314 36.520 1.00 70.94 90 GLU A N 1
ATOM 760 C CA . GLU A 1 90 ? -17.098 4.092 35.466 1.00 70.94 90 GLU A CA 1
ATOM 761 C C . GLU A 1 90 ? -17.688 2.674 35.473 1.00 70.94 90 GLU A C 1
ATOM 763 O O . GLU A 1 90 ? -18.834 2.451 35.068 1.00 70.94 90 GLU A O 1
ATOM 768 N N . ASN A 1 91 ? -16.917 1.699 35.958 1.00 66.44 91 ASN A N 1
ATOM 769 C CA . ASN A 1 91 ? -17.301 0.288 35.984 1.00 66.44 91 ASN A CA 1
ATOM 770 C C . ASN A 1 91 ? -17.664 -0.217 37.392 1.00 66.44 91 ASN A C 1
ATOM 772 O O . ASN A 1 91 ? -17.963 -1.407 37.578 1.00 66.44 91 ASN A O 1
ATOM 776 N N . PHE A 1 92 ? -17.673 0.679 38.383 1.00 55.69 92 PHE A N 1
ATOM 777 C CA . PHE A 1 92 ? -17.906 0.352 39.783 1.00 55.69 92 PHE A CA 1
ATOM 778 C C . PHE A 1 92 ? -19.316 -0.224 39.997 1.00 55.69 92 PHE A C 1
ATOM 780 O O . PHE A 1 92 ? -20.298 0.198 39.389 1.00 55.69 92 PHE A O 1
ATOM 787 N N . GLY A 1 93 ? -19.429 -1.245 40.852 1.00 61.31 93 GLY A N 1
ATOM 788 C CA . GLY A 1 93 ? -20.705 -1.910 41.155 1.00 61.31 93 GLY A CA 1
ATOM 789 C C . GLY A 1 93 ? -21.136 -3.003 40.166 1.00 61.31 93 GLY A C 1
ATOM 790 O O . GLY A 1 93 ? -22.127 -3.689 40.418 1.00 61.31 93 GLY A O 1
ATOM 791 N N . SER A 1 94 ? -20.392 -3.246 39.076 1.00 73.31 94 SER A N 1
ATOM 792 C CA . SER A 1 94 ? -20.650 -4.382 38.180 1.00 73.31 94 SER A CA 1
ATOM 793 C C . SER A 1 94 ? -19.373 -5.087 37.726 1.00 73.31 94 SER A C 1
ATOM 795 O O . SER A 1 94 ? -18.757 -4.737 36.720 1.00 73.31 94 SER A O 1
ATOM 797 N N . LYS A 1 95 ? -19.049 -6.197 38.401 1.00 66.50 95 LYS A N 1
ATOM 798 C CA . LYS A 1 95 ? -17.934 -7.090 38.035 1.00 66.50 95 LYS A CA 1
ATOM 799 C C . LYS A 1 95 ? -17.977 -7.526 36.563 1.00 66.50 95 LYS A C 1
ATOM 801 O O . LYS A 1 95 ? -16.936 -7.698 35.942 1.00 66.50 95 LYS A O 1
ATOM 806 N N . LYS A 1 96 ? -19.178 -7.686 35.996 1.00 63.28 96 LYS A N 1
ATOM 807 C CA . LYS A 1 96 ? -19.371 -8.069 34.590 1.00 63.28 96 LYS A CA 1
ATOM 808 C C . LYS A 1 96 ? -18.984 -6.947 33.619 1.00 63.28 96 LYS A C 1
ATOM 810 O O . LYS A 1 96 ? -18.346 -7.241 32.616 1.00 63.28 96 LYS A O 1
ATOM 815 N N . LYS A 1 97 ? -19.348 -5.690 33.913 1.00 60.44 97 LYS A N 1
ATOM 816 C CA . LYS A 1 97 ? -18.949 -4.528 33.096 1.00 60.44 97 LYS A CA 1
ATOM 817 C C . LYS A 1 97 ? -17.442 -4.308 33.157 1.00 60.44 97 LYS A C 1
ATOM 819 O O . LYS A 1 97 ? -16.810 -4.182 32.119 1.00 60.44 97 LYS A O 1
ATOM 824 N N . MET A 1 98 ? -16.875 -4.393 34.358 1.00 68.81 98 MET A N 1
ATOM 825 C CA . MET A 1 98 ? -15.435 -4.268 34.564 1.00 68.81 98 MET A CA 1
ATOM 826 C C . MET A 1 98 ? -14.649 -5.343 33.804 1.00 68.81 98 MET A C 1
ATOM 828 O O . MET A 1 98 ? -13.694 -5.023 33.108 1.00 68.81 98 MET A O 1
ATOM 832 N N . LEU A 1 99 ? -15.084 -6.608 33.869 1.00 64.88 99 LEU A N 1
ATOM 833 C CA . LEU A 1 99 ? -14.454 -7.693 33.113 1.00 64.88 99 LEU A CA 1
ATOM 834 C C . LEU A 1 99 ? -14.524 -7.446 31.599 1.00 64.88 99 LEU A C 1
ATOM 836 O O . LEU A 1 99 ? -13.524 -7.618 30.917 1.00 64.88 99 LEU A O 1
ATOM 840 N N . TYR A 1 100 ? -15.678 -7.005 31.092 1.00 67.12 100 TYR A N 1
ATOM 841 C CA . TYR A 1 100 ? -15.851 -6.685 29.674 1.00 67.12 100 TYR A CA 1
ATOM 842 C C . TYR A 1 100 ? -14.920 -5.555 29.218 1.00 67.12 100 TYR A C 1
ATOM 844 O O . TYR A 1 100 ? -14.239 -5.697 28.208 1.00 67.12 100 TYR A O 1
ATOM 852 N N . ALA A 1 101 ? -14.849 -4.465 29.983 1.00 65.06 101 ALA A N 1
ATOM 853 C CA . ALA A 1 101 ? -13.992 -3.328 29.667 1.00 65.06 101 ALA A CA 1
ATOM 854 C C . ALA A 1 101 ? -12.499 -3.712 29.683 1.00 65.06 101 ALA A C 1
ATOM 856 O O . ALA A 1 101 ? -11.744 -3.295 28.810 1.00 65.06 101 ALA A O 1
ATOM 857 N N . ILE A 1 102 ? -12.086 -4.570 30.626 1.00 70.81 102 ILE A N 1
ATOM 858 C CA . ILE A 1 102 ? -10.715 -5.095 30.696 1.00 70.81 102 ILE A CA 1
ATOM 859 C C . ILE A 1 102 ? -10.413 -5.980 29.482 1.00 70.81 102 ILE A C 1
ATOM 861 O O . ILE A 1 102 ? -9.367 -5.828 28.857 1.00 70.81 102 ILE A O 1
ATOM 865 N N . THR A 1 103 ? -11.317 -6.898 29.129 1.00 68.75 103 THR A N 1
ATOM 866 C CA . THR A 1 103 ? -11.148 -7.767 27.954 1.00 68.75 103 THR A CA 1
ATOM 867 C C . THR A 1 103 ? -11.025 -6.948 26.674 1.00 68.75 103 THR A C 1
ATOM 869 O O . THR A 1 103 ? -10.10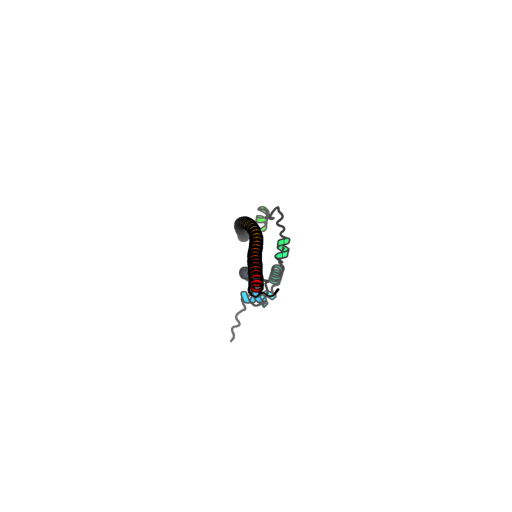2 -7.179 25.902 1.00 68.75 103 THR A O 1
ATOM 872 N N . TYR A 1 104 ? -11.884 -5.945 26.498 1.00 72.75 104 TYR A N 1
ATOM 873 C CA . TYR A 1 104 ? -11.836 -5.051 25.346 1.00 72.75 104 TYR A CA 1
ATOM 874 C C . TYR A 1 104 ? -10.507 -4.284 25.250 1.00 72.75 104 TYR A C 1
ATOM 876 O O . TYR A 1 104 ? -9.939 -4.155 24.166 1.00 72.75 104 TYR A O 1
ATOM 884 N N . LEU A 1 105 ? -9.973 -3.814 26.383 1.00 74.81 105 LEU A N 1
ATOM 885 C CA . LEU A 1 105 ? -8.673 -3.145 26.424 1.00 74.81 105 LEU A CA 1
ATOM 886 C C . LEU A 1 105 ? -7.543 -4.089 25.986 1.00 74.81 105 LEU A C 1
ATOM 888 O O . LEU A 1 105 ? -6.698 -3.701 25.183 1.00 74.81 105 LEU A O 1
ATOM 892 N N . PHE A 1 106 ? -7.542 -5.335 26.468 1.00 73.56 106 PHE A N 1
ATOM 893 C CA . PHE A 1 106 ? -6.544 -6.330 26.065 1.00 73.56 106 PHE A CA 1
ATOM 894 C C . PHE A 1 106 ? -6.633 -6.688 24.580 1.00 73.56 106 PHE A C 1
ATOM 896 O O . PHE A 1 106 ? -5.599 -6.770 23.918 1.00 73.56 106 PHE A O 1
ATOM 903 N N . GLU A 1 107 ? -7.843 -6.872 24.051 1.00 74.81 107 GLU A N 1
ATOM 904 C CA . GLU A 1 107 ? -8.060 -7.115 22.621 1.00 74.81 107 GLU A CA 1
ATOM 905 C C . GLU A 1 107 ? -7.549 -5.936 21.783 1.00 74.81 107 GLU A C 1
ATOM 907 O O . GLU A 1 107 ? -6.777 -6.142 20.850 1.00 74.81 107 GLU A O 1
ATOM 912 N N . SER A 1 108 ? -7.859 -4.701 22.188 1.00 75.50 108 SER A N 1
ATOM 913 C CA . SER A 1 108 ? -7.384 -3.485 21.513 1.00 75.50 108 SER A CA 1
ATOM 914 C C . SER A 1 108 ? -5.852 -3.370 21.522 1.00 75.50 108 SER A C 1
ATOM 916 O O . SER A 1 108 ? -5.245 -3.028 20.508 1.00 75.50 108 SER A O 1
ATOM 918 N N . ILE A 1 109 ? -5.198 -3.697 22.645 1.00 78.31 109 ILE A N 1
ATOM 919 C CA . ILE A 1 109 ? -3.727 -3.722 22.744 1.00 78.31 109 ILE A CA 1
ATOM 920 C C . ILE A 1 109 ? -3.140 -4.783 21.806 1.00 78.31 109 ILE A C 1
ATOM 922 O O . ILE A 1 109 ? -2.139 -4.532 21.131 1.00 78.31 109 ILE A O 1
ATOM 926 N N . GLN A 1 110 ? -3.755 -5.966 21.744 1.00 77.50 110 GLN A N 1
ATOM 927 C CA . GLN A 1 110 ? -3.297 -7.046 20.876 1.00 77.50 110 GLN A CA 1
ATOM 928 C C . GLN A 1 110 ? -3.455 -6.687 19.392 1.00 77.50 110 GLN A C 1
ATOM 930 O O . GLN A 1 110 ? -2.546 -6.943 18.599 1.00 77.50 110 GLN A O 1
ATOM 935 N N . GLU A 1 111 ? -4.574 -6.070 19.011 1.00 78.81 111 GLU A N 1
ATOM 936 C CA . GLU A 1 111 ? -4.805 -5.565 17.654 1.00 78.81 111 GLU A CA 1
ATOM 937 C C . GLU A 1 111 ? -3.796 -4.479 17.277 1.00 78.81 111 GLU A C 1
ATOM 939 O O . GLU A 1 111 ? -3.199 -4.540 16.199 1.00 78.81 111 GLU A O 1
ATOM 944 N N . PHE A 1 112 ? -3.533 -3.535 18.185 1.00 81.75 112 PHE A N 1
ATOM 945 C CA . PHE A 1 112 ? -2.513 -2.510 17.986 1.00 81.75 112 PHE A CA 1
ATOM 946 C C . PHE A 1 112 ? -1.127 -3.125 17.762 1.00 81.75 112 PHE A C 1
ATOM 948 O O . PHE A 1 112 ? -0.431 -2.751 16.818 1.00 81.75 112 PHE A O 1
ATOM 955 N N . TYR A 1 113 ? -0.738 -4.106 18.580 1.00 83.50 113 TYR A N 1
ATOM 956 C CA . TYR A 1 113 ? 0.545 -4.792 18.434 1.00 83.50 113 TYR A CA 1
ATOM 957 C C . TYR A 1 113 ? 0.671 -5.506 17.082 1.00 83.50 113 TYR A C 1
ATOM 959 O O . TYR A 1 113 ? 1.688 -5.369 16.398 1.00 83.50 113 TYR A O 1
ATOM 967 N N . ASN A 1 114 ? -0.373 -6.226 16.666 1.00 85.62 114 ASN A N 1
ATOM 968 C CA . ASN A 1 114 ? -0.396 -6.917 15.377 1.00 85.62 114 ASN A CA 1
ATOM 969 C C . ASN A 1 114 ? -0.275 -5.919 14.212 1.00 85.62 114 ASN A C 1
ATOM 971 O O . ASN A 1 114 ? 0.542 -6.113 13.312 1.00 85.62 114 ASN A O 1
ATOM 975 N N . SER A 1 115 ? -1.020 -4.812 14.273 1.00 83.06 115 SER A N 1
ATOM 976 C CA . SER A 1 115 ? -0.957 -3.732 13.282 1.00 83.06 115 SER A CA 1
ATOM 977 C C . SER A 1 115 ? 0.426 -3.070 13.228 1.00 83.06 115 SER A C 1
ATOM 979 O O . SER A 1 115 ? 0.947 -2.777 12.147 1.00 83.06 115 SER A O 1
ATOM 981 N N . ALA A 1 116 ? 1.072 -2.867 14.378 1.00 80.25 116 ALA A N 1
ATOM 982 C CA . ALA A 1 116 ? 2.422 -2.319 14.444 1.00 80.25 116 ALA A CA 1
ATOM 983 C C . ALA A 1 116 ? 3.455 -3.259 13.793 1.00 80.25 116 ALA A C 1
ATOM 985 O O . ALA A 1 116 ? 4.284 -2.804 13.001 1.00 80.25 116 ALA A O 1
ATOM 986 N N . ASP A 1 117 ? 3.391 -4.568 14.058 1.00 89.25 117 ASP A N 1
ATOM 987 C CA . ASP A 1 117 ? 4.280 -5.560 13.433 1.00 89.25 117 ASP A CA 1
ATOM 988 C C . ASP A 1 117 ? 4.081 -5.635 11.907 1.00 89.25 117 ASP A C 1
ATOM 990 O O . ASP A 1 117 ? 5.049 -5.643 11.135 1.00 89.25 117 ASP A O 1
ATOM 994 N N . GLU A 1 118 ? 2.830 -5.608 11.444 1.00 91.31 118 GLU A N 1
ATOM 995 C CA . GLU A 1 118 ? 2.508 -5.533 10.017 1.00 91.31 118 GLU A CA 1
ATOM 996 C C . GLU A 1 118 ? 3.068 -4.265 9.366 1.00 91.31 118 GLU A C 1
ATOM 998 O O . GLU A 1 118 ? 3.692 -4.345 8.302 1.00 91.31 118 GLU A O 1
ATOM 1003 N N . ASN A 1 119 ? 2.943 -3.112 10.027 1.00 88.62 119 ASN A N 1
ATOM 1004 C CA . ASN A 1 119 ? 3.516 -1.852 9.556 1.00 88.62 119 ASN A CA 1
ATOM 1005 C C . ASN A 1 119 ? 5.046 -1.904 9.474 1.00 88.62 119 ASN A C 1
ATOM 1007 O O . ASN A 1 119 ? 5.635 -1.454 8.488 1.00 88.62 119 ASN A O 1
ATOM 1011 N N . VAL A 1 120 ? 5.718 -2.509 10.458 1.00 89.69 120 VAL A N 1
ATOM 1012 C CA . VAL A 1 120 ? 7.175 -2.709 10.420 1.00 89.69 120 VAL A CA 1
ATOM 1013 C C . VAL A 1 120 ? 7.575 -3.579 9.224 1.00 89.69 120 VAL A C 1
ATOM 1015 O O . VAL A 1 120 ? 8.531 -3.255 8.508 1.00 89.69 120 VAL A O 1
ATOM 1018 N N . LYS A 1 121 ? 6.846 -4.668 8.958 1.00 91.81 121 LYS A N 1
ATOM 1019 C CA . LYS A 1 121 ? 7.084 -5.533 7.788 1.00 91.81 121 LYS A CA 1
ATOM 1020 C C . LYS A 1 121 ? 6.828 -4.794 6.474 1.00 91.81 121 LYS A C 1
ATOM 1022 O O . LYS A 1 121 ? 7.643 -4.896 5.550 1.00 91.81 121 LYS A O 1
ATOM 1027 N N . ALA A 1 122 ? 5.745 -4.024 6.394 1.00 92.19 122 ALA A N 1
ATOM 1028 C CA . ALA A 1 122 ? 5.410 -3.208 5.232 1.00 92.19 122 ALA A CA 1
ATOM 1029 C C . ALA A 1 122 ? 6.506 -2.171 4.948 1.00 92.19 122 ALA A C 1
ATOM 1031 O O . ALA A 1 122 ? 7.001 -2.099 3.822 1.00 92.19 122 ALA A O 1
ATOM 1032 N N . ASN A 1 123 ? 6.984 -1.462 5.972 1.00 91.44 123 ASN A N 1
ATOM 1033 C CA . ASN A 1 123 ? 8.070 -0.490 5.845 1.00 91.44 123 ASN A CA 1
ATOM 1034 C C . ASN A 1 123 ? 9.376 -1.130 5.362 1.00 91.44 123 ASN A C 1
ATOM 1036 O O . ASN A 1 123 ? 10.012 -0.611 4.441 1.00 91.44 123 ASN A O 1
ATOM 1040 N N . LYS A 1 124 ? 9.752 -2.303 5.889 1.00 93.81 124 LYS A N 1
ATOM 1041 C CA . LYS A 1 124 ? 10.912 -3.059 5.377 1.00 93.81 124 LYS A CA 1
ATOM 1042 C C . LYS A 1 124 ? 10.762 -3.389 3.888 1.00 93.81 124 LYS A C 1
ATOM 1044 O O . LYS A 1 124 ? 11.720 -3.254 3.122 1.00 93.81 124 LYS A O 1
ATOM 1049 N N . LYS A 1 125 ? 9.560 -3.786 3.455 1.00 95.25 125 LYS A N 1
ATOM 1050 C CA . LYS A 1 125 ? 9.266 -4.076 2.044 1.00 95.25 125 LYS A CA 1
ATOM 1051 C C . LYS A 1 125 ? 9.334 -2.818 1.176 1.00 95.25 125 LYS A C 1
ATOM 1053 O O . LYS A 1 125 ? 9.931 -2.877 0.104 1.00 95.25 125 LYS A O 1
ATOM 1058 N N . ILE A 1 126 ? 8.802 -1.688 1.643 1.00 95.31 126 ILE A N 1
ATOM 1059 C CA . ILE A 1 126 ? 8.874 -0.393 0.950 1.00 95.31 126 ILE A CA 1
ATOM 1060 C C . ILE A 1 126 ? 10.331 0.022 0.733 1.00 95.31 126 ILE A C 1
ATOM 1062 O O . ILE A 1 126 ? 10.708 0.349 -0.390 1.00 95.31 126 ILE A O 1
ATOM 1066 N N . VAL A 1 127 ? 11.171 -0.049 1.770 1.00 95.56 127 VAL A N 1
ATOM 1067 C CA . VAL A 1 127 ? 12.603 0.279 1.660 1.00 95.56 127 VAL A CA 1
ATOM 1068 C C . VAL A 1 127 ? 13.302 -0.646 0.657 1.00 95.56 127 VAL A C 1
ATOM 1070 O O . VAL A 1 127 ? 14.049 -0.184 -0.204 1.00 95.56 127 VAL A O 1
ATOM 1073 N N . SER A 1 128 ? 13.018 -1.951 0.704 1.00 96.31 128 SER A N 1
ATOM 1074 C CA . SER A 1 128 ? 13.566 -2.912 -0.262 1.00 96.31 128 SER A CA 1
ATOM 1075 C C . SER A 1 128 ? 13.150 -2.599 -1.705 1.00 96.31 128 SER A C 1
ATOM 1077 O O . SER A 1 128 ? 13.984 -2.641 -2.613 1.00 96.31 128 SER A O 1
ATOM 1079 N N . LEU A 1 129 ? 11.876 -2.264 -1.925 1.00 96.62 129 LEU A N 1
ATOM 1080 C CA . LEU A 1 129 ? 11.348 -1.910 -3.242 1.00 96.62 129 LEU A CA 1
ATOM 1081 C C . LEU A 1 129 ? 11.948 -0.604 -3.764 1.00 96.62 129 LEU A C 1
ATOM 1083 O O . LEU A 1 129 ? 12.356 -0.574 -4.922 1.00 96.62 129 LEU A O 1
ATOM 1087 N N . LYS A 1 130 ? 12.088 0.425 -2.919 1.00 96.56 130 LYS A N 1
ATOM 1088 C CA . LYS A 1 130 ? 12.773 1.679 -3.278 1.00 96.56 130 LYS A CA 1
ATOM 1089 C C . LYS A 1 130 ? 14.196 1.414 -3.768 1.00 96.56 130 LYS A C 1
ATOM 1091 O O . LYS A 1 130 ? 14.543 1.814 -4.874 1.00 96.56 130 LYS A O 1
ATOM 1096 N N . ASN A 1 131 ? 14.966 0.617 -3.027 1.00 95.75 131 ASN A N 1
ATOM 1097 C CA . ASN A 1 131 ? 16.331 0.252 -3.419 1.00 95.75 131 ASN A CA 1
ATOM 1098 C C . ASN A 1 131 ? 16.384 -0.511 -4.756 1.00 95.75 131 ASN A C 1
ATOM 1100 O O . ASN A 1 131 ? 17.305 -0.321 -5.552 1.00 95.75 131 ASN A O 1
ATOM 1104 N N . LYS A 1 132 ? 15.422 -1.407 -5.017 1.00 96.88 132 LYS A N 1
ATOM 1105 C CA . LYS A 1 132 ? 15.327 -2.120 -6.305 1.00 96.88 132 LYS A CA 1
ATOM 1106 C C . LYS A 1 132 ? 14.952 -1.181 -7.450 1.00 96.88 132 LYS A C 1
ATOM 1108 O O . LYS A 1 132 ? 15.501 -1.327 -8.543 1.00 96.88 132 LYS A O 1
ATOM 1113 N N . ASN A 1 133 ? 14.050 -0.237 -7.200 1.00 96.19 133 ASN A N 1
ATOM 1114 C CA . ASN A 1 133 ? 13.627 0.739 -8.191 1.00 96.19 133 ASN A CA 1
ATOM 1115 C C . ASN A 1 133 ? 14.797 1.646 -8.594 1.00 96.19 133 ASN A C 1
ATOM 1117 O O . ASN A 1 133 ? 15.122 1.714 -9.773 1.00 96.19 133 ASN A O 1
ATOM 1121 N N . GLU A 1 134 ? 15.533 2.198 -7.625 1.00 97.19 134 GLU A N 1
ATOM 1122 C CA . GLU A 1 134 ? 16.728 3.015 -7.892 1.00 97.19 134 GLU A CA 1
ATOM 1123 C C . GLU A 1 134 ? 17.797 2.262 -8.701 1.00 97.19 134 GLU A C 1
ATOM 1125 O O . GLU A 1 134 ? 18.417 2.817 -9.610 1.00 97.19 134 GLU A O 1
ATOM 1130 N N . LYS A 1 135 ? 18.029 0.977 -8.396 1.00 97.50 135 LYS A N 1
ATOM 1131 C CA . LYS A 1 135 ? 18.950 0.137 -9.183 1.00 97.50 135 LYS A CA 1
ATOM 1132 C C . LYS A 1 135 ? 18.465 -0.042 -10.620 1.00 97.50 135 LYS A C 1
ATOM 1134 O O . LYS A 1 135 ? 19.268 0.048 -11.545 1.00 97.50 135 LYS A O 1
ATOM 1139 N N . SER A 1 136 ? 17.169 -0.285 -10.797 1.00 97.00 136 SER A N 1
ATOM 1140 C CA . SER A 1 136 ? 16.562 -0.481 -12.116 1.00 97.00 136 SER A CA 1
ATOM 1141 C C . SER A 1 136 ? 16.601 0.805 -12.942 1.00 97.00 136 SER A C 1
ATOM 1143 O O . SER A 1 136 ? 16.950 0.764 -14.116 1.00 97.00 136 SER A O 1
ATOM 1145 N N . GLU A 1 137 ? 16.341 1.961 -12.330 1.00 97.69 137 GLU A N 1
ATOM 1146 C CA . GLU A 1 137 ? 16.438 3.275 -12.975 1.00 97.69 137 GLU A CA 1
ATOM 1147 C C . GLU A 1 137 ? 17.864 3.581 -13.449 1.00 97.69 137 GLU A C 1
ATOM 1149 O O . GLU A 1 137 ? 18.059 4.031 -14.582 1.00 97.69 137 GLU A O 1
ATOM 1154 N N . LYS A 1 138 ? 18.878 3.280 -12.623 1.00 97.56 138 LYS A N 1
ATOM 1155 C CA . LYS A 1 138 ? 20.290 3.409 -13.018 1.00 97.56 138 LYS A CA 1
ATOM 1156 C C . LYS A 1 138 ? 20.634 2.512 -14.206 1.00 97.56 138 LYS A C 1
ATOM 1158 O O . LYS A 1 138 ? 21.311 2.966 -15.127 1.00 97.56 138 LYS A O 1
ATOM 1163 N N . GLU A 1 139 ? 20.153 1.270 -14.213 1.00 97.88 139 GLU A N 1
ATOM 1164 C CA . GLU A 1 139 ? 20.406 0.343 -15.320 1.00 97.88 139 GLU A CA 1
ATOM 1165 C C . GLU A 1 139 ? 19.693 0.773 -16.607 1.00 97.88 139 GLU A C 1
ATOM 1167 O O . GLU A 1 139 ? 20.298 0.757 -17.677 1.00 97.88 139 GLU A O 1
ATOM 1172 N N . ILE A 1 140 ? 18.446 1.245 -16.513 1.00 97.88 140 ILE A N 1
ATOM 1173 C CA . ILE A 1 140 ? 17.714 1.809 -17.656 1.00 97.88 140 ILE A CA 1
ATOM 1174 C C . ILE A 1 140 ? 18.486 2.983 -18.253 1.00 97.88 140 ILE A C 1
ATOM 1176 O O . ILE A 1 140 ? 18.627 3.062 -19.473 1.00 97.88 140 ILE A O 1
ATOM 1180 N N . LYS A 1 141 ? 19.008 3.887 -17.415 1.00 97.94 141 LYS A N 1
ATOM 1181 C CA . LYS A 1 141 ? 19.822 5.010 -17.887 1.00 97.94 141 LYS A CA 1
ATOM 1182 C C . LYS A 1 141 ? 21.065 4.516 -18.633 1.00 97.94 141 LYS A C 1
ATOM 1184 O O . LYS A 1 141 ? 21.285 4.924 -19.768 1.00 97.94 141 LYS A O 1
ATOM 1189 N N . ARG A 1 142 ? 21.807 3.570 -18.047 1.00 98.12 142 ARG A N 1
ATOM 1190 C CA . ARG A 1 142 ? 22.998 2.969 -18.669 1.00 98.12 142 ARG A CA 1
ATOM 1191 C C . ARG A 1 142 ? 22.691 2.335 -20.028 1.00 98.12 142 ARG A C 1
ATOM 1193 O O . ARG A 1 142 ? 23.446 2.519 -20.978 1.00 98.12 142 ARG A O 1
ATOM 1200 N N . LEU A 1 143 ? 21.593 1.585 -20.125 1.00 97.75 143 LEU A N 1
ATOM 1201 C CA . LEU A 1 143 ? 21.184 0.940 -21.373 1.00 97.75 143 LEU A CA 1
ATOM 1202 C C . LEU A 1 143 ? 20.760 1.958 -22.434 1.00 97.75 143 LEU A C 1
ATOM 1204 O O . LEU A 1 143 ? 21.087 1.763 -23.600 1.00 97.75 143 LEU A O 1
ATOM 1208 N N . LYS A 1 144 ? 20.087 3.051 -22.050 1.00 98.00 144 LYS A N 1
ATOM 1209 C CA . LYS A 1 144 ? 19.751 4.147 -22.974 1.00 98.00 144 LYS A CA 1
ATOM 1210 C C . LYS A 1 144 ? 20.998 4.833 -23.523 1.00 98.00 144 LYS A C 1
ATOM 1212 O O . LYS A 1 144 ? 21.078 5.043 -24.729 1.00 98.00 144 LYS A O 1
ATOM 1217 N N . ASP A 1 145 ? 21.970 5.126 -22.663 1.00 97.75 145 ASP A N 1
ATOM 1218 C CA . ASP A 1 145 ? 23.232 5.745 -23.078 1.00 97.75 145 ASP A CA 1
ATOM 1219 C C . ASP A 1 145 ? 23.983 4.834 -24.064 1.00 97.75 145 ASP A C 1
ATOM 1221 O O . ASP A 1 145 ? 24.429 5.281 -25.119 1.00 97.75 145 ASP A O 1
ATOM 1225 N N . LYS A 1 146 ? 24.029 3.526 -23.780 1.00 97.75 146 LYS A N 1
ATOM 1226 C CA . LYS A 1 146 ? 24.649 2.536 -24.669 1.00 97.75 146 LYS A CA 1
ATOM 1227 C C . LYS A 1 146 ? 23.905 2.367 -25.996 1.00 97.75 146 LYS A C 1
ATOM 1229 O O . LYS A 1 146 ? 24.534 2.169 -27.030 1.00 97.75 146 LYS A O 1
ATOM 1234 N N . LEU A 1 147 ? 22.574 2.415 -25.976 1.00 97.38 147 LEU A N 1
ATOM 1235 C CA . LEU A 1 147 ? 21.763 2.333 -27.189 1.00 97.38 147 LEU A CA 1
ATOM 1236 C C . LEU A 1 147 ? 22.045 3.525 -28.107 1.00 97.38 147 LEU A C 1
ATOM 1238 O O . LEU A 1 147 ? 22.276 3.325 -29.294 1.00 97.38 147 LEU A O 1
ATOM 1242 N N . LYS A 1 148 ? 22.135 4.729 -27.536 1.00 97.56 148 LYS A N 1
ATOM 1243 C CA . LYS A 1 148 ? 22.514 5.937 -28.271 1.00 97.56 148 LYS A CA 1
ATOM 1244 C C . LYS A 1 148 ? 23.905 5.813 -28.902 1.00 97.56 148 LYS A C 1
ATOM 1246 O O . LYS A 1 148 ? 24.069 6.105 -30.080 1.00 97.56 148 LYS A O 1
ATOM 1251 N N . GLU A 1 149 ? 24.891 5.330 -28.146 1.00 96.94 149 GLU A N 1
ATOM 1252 C CA . GLU A 1 149 ? 26.248 5.106 -28.664 1.00 96.94 149 GLU A CA 1
ATOM 1253 C C . GLU A 1 149 ? 26.252 4.119 -29.846 1.00 96.94 149 GLU A C 1
ATOM 1255 O O . GLU A 1 149 ? 26.895 4.354 -30.867 1.00 96.94 149 GLU A O 1
ATOM 1260 N N . LEU A 1 150 ? 25.499 3.021 -29.739 1.00 96.75 150 LEU A N 1
ATOM 1261 C CA . LEU A 1 150 ? 25.386 2.033 -30.815 1.00 96.75 150 LEU A CA 1
ATOM 1262 C C . LEU A 1 150 ? 24.671 2.590 -32.052 1.00 96.75 150 LEU A C 1
ATOM 1264 O O . LEU A 1 150 ? 25.034 2.232 -33.172 1.00 96.75 150 LEU A O 1
ATOM 1268 N N . GLU A 1 151 ? 23.676 3.459 -31.877 1.00 96.94 151 GLU A N 1
ATOM 1269 C CA . GLU A 1 151 ? 23.013 4.154 -32.984 1.00 96.94 151 GLU A CA 1
ATOM 1270 C C . GLU A 1 151 ? 23.974 5.104 -33.710 1.00 96.94 151 GLU A C 1
ATOM 1272 O O . GLU A 1 151 ? 24.041 5.083 -34.940 1.00 96.94 151 GLU A O 1
ATOM 1277 N N . GLU A 1 152 ? 24.780 5.866 -32.967 1.00 96.38 152 GLU A N 1
ATOM 1278 C CA . GLU A 1 152 ? 25.823 6.733 -33.529 1.00 96.38 152 GLU A CA 1
ATOM 1279 C C . GLU A 1 152 ? 26.878 5.918 -34.294 1.00 96.38 152 GLU A C 1
ATOM 1281 O O . GLU A 1 152 ? 27.231 6.258 -35.427 1.00 96.38 152 GLU A O 1
ATOM 1286 N N . GLN A 1 153 ? 27.335 4.796 -33.726 1.00 95.12 153 GLN A N 1
ATOM 1287 C CA . GLN A 1 153 ? 28.263 3.882 -34.401 1.00 95.12 153 GLN A CA 1
ATOM 1288 C C . GLN A 1 153 ? 27.650 3.287 -35.673 1.00 95.12 153 GLN A C 1
ATOM 1290 O O . GLN A 1 153 ? 28.315 3.222 -36.708 1.00 95.12 153 GLN A O 1
ATOM 1295 N N . LYS A 1 154 ? 26.382 2.865 -35.624 1.00 95.94 154 LYS A N 1
ATOM 1296 C CA . LYS A 1 154 ? 25.670 2.315 -36.783 1.00 95.94 154 LYS A CA 1
ATOM 1297 C C . LYS A 1 154 ? 25.613 3.326 -37.926 1.00 95.94 154 LYS A C 1
ATOM 1299 O O . LYS A 1 154 ? 25.915 2.958 -39.059 1.00 95.94 154 LYS A O 1
ATOM 1304 N N . GLU A 1 155 ? 25.254 4.577 -37.647 1.00 95.00 155 GLU A N 1
ATOM 1305 C CA . GLU A 1 155 ? 25.218 5.625 -38.674 1.00 95.00 155 GLU A CA 1
ATOM 1306 C C . GLU A 1 155 ? 26.618 5.963 -39.199 1.00 95.00 155 GLU A C 1
ATOM 1308 O O . GLU A 1 155 ? 26.798 6.100 -40.410 1.00 95.00 155 GLU A O 1
ATOM 1313 N N . TYR A 1 156 ? 27.635 6.000 -38.331 1.00 94.94 156 TYR A N 1
ATOM 1314 C CA . TYR A 1 156 ? 29.026 6.170 -38.754 1.00 94.94 156 TYR A CA 1
ATOM 1315 C C . TYR A 1 156 ? 29.466 5.079 -39.744 1.00 94.94 156 TYR A C 1
ATOM 1317 O O . TYR A 1 156 ? 29.960 5.387 -40.831 1.00 94.94 156 TYR A O 1
ATOM 1325 N N . TYR A 1 157 ? 29.257 3.803 -39.406 1.00 92.62 157 TYR A N 1
ATOM 1326 C CA . TYR A 1 157 ? 29.648 2.692 -40.278 1.00 92.62 157 TYR A CA 1
ATOM 1327 C C . TYR A 1 157 ? 28.820 2.632 -41.559 1.00 92.62 157 TYR A C 1
ATOM 1329 O O . TYR A 1 157 ? 29.369 2.339 -42.618 1.00 92.62 157 TYR A O 1
ATOM 1337 N N . LYS A 1 158 ? 27.527 2.963 -41.491 1.00 92.94 158 LYS A N 1
ATOM 1338 C CA . LYS A 1 158 ? 26.668 3.087 -42.671 1.00 92.94 158 LYS A CA 1
ATOM 1339 C C . LYS A 1 158 ? 27.190 4.161 -43.625 1.00 92.94 158 LYS A C 1
ATOM 1341 O O . LYS A 1 158 ? 27.292 3.909 -44.820 1.00 92.94 158 LYS A O 1
ATOM 1346 N N . LYS A 1 159 ? 27.577 5.331 -43.108 1.00 93.12 159 LYS A N 1
ATOM 1347 C CA . LYS A 1 159 ? 28.172 6.402 -43.916 1.00 93.12 159 LYS A CA 1
ATOM 1348 C C . LYS A 1 159 ? 29.489 5.958 -44.555 1.00 93.12 159 LYS A C 1
ATOM 1350 O O . LYS A 1 159 ? 29.652 6.098 -45.761 1.00 93.12 159 LYS A O 1
ATOM 1355 N N . LYS A 1 160 ? 30.387 5.365 -43.764 1.00 91.06 160 LYS A N 1
ATOM 1356 C CA . LYS A 1 160 ? 31.684 4.867 -44.242 1.00 91.06 160 LYS A CA 1
ATOM 1357 C C . LYS A 1 160 ? 31.533 3.803 -45.335 1.00 91.06 160 LYS A C 1
ATOM 1359 O O . LYS A 1 160 ? 32.308 3.794 -46.283 1.00 91.06 160 LYS A O 1
ATOM 1364 N N . TYR A 1 161 ? 30.534 2.928 -45.207 1.00 87.69 161 TYR A N 1
ATOM 1365 C CA . TYR A 1 161 ? 30.210 1.924 -46.220 1.00 87.69 161 TYR A CA 1
ATOM 1366 C C . TYR A 1 161 ? 29.819 2.573 -47.556 1.00 87.69 161 TYR A C 1
ATOM 1368 O O . TYR A 1 161 ? 30.413 2.250 -48.584 1.00 87.69 161 TYR A O 1
ATOM 1376 N N . TYR A 1 162 ? 28.903 3.546 -47.539 1.00 85.12 162 TYR A N 1
ATOM 1377 C CA . TYR A 1 162 ? 28.520 4.268 -48.757 1.00 85.12 162 TYR A CA 1
ATOM 1378 C C . TYR A 1 162 ? 29.681 5.058 -49.372 1.00 85.12 162 TYR A C 1
ATOM 1380 O O . TYR A 1 162 ? 29.823 5.080 -50.589 1.00 85.12 162 TYR A O 1
ATOM 1388 N N . GLU A 1 163 ? 30.537 5.676 -48.553 1.00 85.06 163 GLU A N 1
ATOM 1389 C CA . GLU A 1 163 ? 31.742 6.363 -49.038 1.00 85.06 163 GLU A CA 1
ATOM 1390 C C . GLU A 1 163 ? 32.701 5.392 -49.747 1.00 85.06 163 GLU A C 1
ATOM 1392 O O . GLU A 1 163 ? 33.223 5.719 -50.812 1.00 85.06 163 GLU A O 1
ATOM 1397 N N . SER A 1 164 ? 32.905 4.184 -49.205 1.00 80.75 164 SER A N 1
ATOM 1398 C CA . SER A 1 164 ? 33.734 3.168 -49.867 1.00 80.75 164 SER A CA 1
ATOM 1399 C C . SER A 1 164 ? 33.122 2.643 -51.167 1.00 80.75 164 SER A C 1
ATOM 1401 O O . SER A 1 164 ? 33.849 2.460 -52.138 1.00 80.75 164 SER A O 1
ATOM 1403 N N . GLU A 1 165 ? 31.803 2.450 -51.214 1.00 77.94 165 GLU A N 1
ATOM 1404 C CA . GLU A 1 165 ? 31.100 1.974 -52.412 1.00 77.94 165 GLU A CA 1
ATOM 1405 C C . GLU A 1 165 ? 31.158 3.014 -53.544 1.00 77.94 165 GLU A C 1
ATOM 1407 O O . GLU A 1 165 ? 31.450 2.674 -54.689 1.00 77.94 165 GLU A O 1
ATOM 1412 N N . LEU A 1 166 ? 30.980 4.302 -53.221 1.00 71.94 166 LEU A N 1
ATOM 1413 C CA . LEU A 1 166 ? 31.151 5.402 -54.176 1.00 71.94 166 LEU A CA 1
ATOM 1414 C C . LEU A 1 166 ? 32.585 5.477 -54.714 1.00 71.94 166 LEU A C 1
ATOM 1416 O O . LEU A 1 166 ? 32.776 5.594 -55.922 1.00 71.94 166 LEU A O 1
ATOM 1420 N N . TYR A 1 167 ? 33.587 5.343 -53.841 1.00 66.44 167 TYR A N 1
ATOM 1421 C CA . TYR A 1 167 ? 34.993 5.327 -54.248 1.00 66.44 167 TYR A CA 1
ATOM 1422 C C . TYR A 1 167 ? 35.320 4.144 -55.176 1.00 66.44 167 TYR A C 1
ATOM 1424 O O . TYR A 1 167 ? 36.101 4.281 -56.118 1.00 66.44 167 TYR A O 1
ATOM 1432 N N . GLU A 1 168 ? 34.732 2.968 -54.945 1.00 68.94 168 GLU A N 1
ATOM 1433 C CA . GLU A 1 168 ? 34.891 1.821 -55.845 1.00 68.94 168 GLU A CA 1
ATOM 1434 C C . GLU A 1 168 ? 34.258 2.071 -57.220 1.00 68.94 168 GLU A C 1
ATOM 1436 O O . GLU A 1 168 ? 34.883 1.751 -58.235 1.00 68.94 168 GLU A O 1
ATOM 1441 N N . ILE A 1 169 ? 33.073 2.689 -57.270 1.00 67.44 169 ILE A N 1
ATOM 1442 C CA . ILE A 1 169 ? 32.392 3.050 -58.524 1.00 67.44 169 ILE A CA 1
ATOM 1443 C C . ILE A 1 169 ? 33.212 4.075 -59.318 1.00 67.44 169 ILE A C 1
ATOM 1445 O O . ILE A 1 169 ? 33.484 3.843 -60.496 1.00 67.44 169 ILE A O 1
ATOM 1449 N N . GLU A 1 170 ? 33.681 5.152 -58.681 1.00 65.06 170 GLU A N 1
ATOM 1450 C CA . GLU A 1 170 ? 34.518 6.177 -59.327 1.00 65.06 170 GLU A CA 1
ATOM 1451 C C . GLU A 1 170 ? 35.800 5.571 -59.921 1.00 65.06 170 GLU A C 1
ATOM 1453 O O . GLU A 1 170 ? 36.150 5.824 -61.074 1.00 65.06 170 GLU A O 1
ATOM 1458 N N . ASN A 1 171 ? 36.462 4.673 -59.184 1.00 66.12 171 ASN A N 1
ATOM 1459 C CA . ASN A 1 171 ? 37.647 3.977 -59.684 1.00 66.12 171 ASN A CA 1
ATOM 1460 C C . ASN A 1 171 ? 37.354 3.038 -60.866 1.00 66.12 171 ASN A C 1
ATOM 1462 O O . ASN A 1 171 ? 38.237 2.795 -61.697 1.00 66.12 171 ASN A O 1
ATOM 1466 N N . ILE A 1 172 ? 36.155 2.453 -60.939 1.00 68.06 172 ILE A N 1
ATOM 1467 C CA . ILE A 1 172 ? 35.732 1.637 -62.083 1.00 68.06 172 ILE A C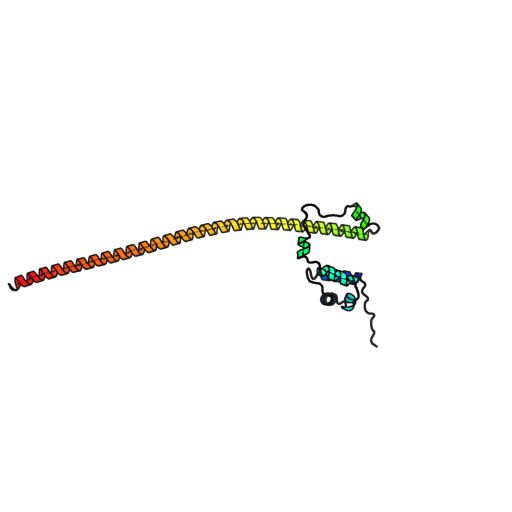A 1
ATOM 1468 C C . ILE A 1 172 ? 35.474 2.536 -63.295 1.00 68.06 172 ILE A C 1
ATOM 1470 O O . ILE A 1 172 ? 35.961 2.222 -64.386 1.00 68.06 172 ILE A O 1
ATOM 1474 N N . ASP A 1 173 ? 34.786 3.660 -63.110 1.00 67.94 173 ASP A N 1
ATOM 1475 C CA . ASP A 1 173 ? 34.500 4.621 -64.177 1.00 67.94 173 ASP A CA 1
ATOM 1476 C C . ASP A 1 173 ? 35.783 5.224 -64.759 1.00 67.94 173 ASP A C 1
ATOM 1478 O O . ASP A 1 173 ? 35.953 5.236 -65.984 1.00 67.94 173 ASP A O 1
ATOM 1482 N N . ASP A 1 174 ? 36.749 5.589 -63.915 1.00 68.69 174 ASP A N 1
ATOM 1483 C CA . ASP A 1 174 ? 38.066 6.062 -64.349 1.00 68.69 174 ASP A CA 1
ATOM 1484 C C . ASP A 1 174 ? 38.833 4.988 -65.134 1.00 68.69 174 ASP A C 1
ATOM 1486 O O . ASP A 1 174 ? 39.442 5.266 -66.175 1.00 68.69 174 ASP A O 1
ATOM 1490 N N . LYS A 1 175 ? 38.783 3.722 -64.700 1.00 67.69 175 LYS A N 1
ATOM 1491 C CA . LYS A 1 175 ? 39.392 2.604 -65.445 1.00 67.69 175 LYS A CA 1
ATOM 1492 C C . LYS A 1 175 ? 38.710 2.373 -66.794 1.00 67.69 175 LYS A C 1
ATOM 1494 O O . LYS A 1 175 ? 39.390 2.066 -67.778 1.00 67.69 175 LYS A O 1
ATOM 1499 N N . ILE A 1 176 ? 37.387 2.512 -66.874 1.00 67.88 176 ILE A N 1
ATOM 1500 C CA . ILE A 1 176 ? 36.631 2.380 -68.127 1.00 67.88 176 ILE A CA 1
ATOM 1501 C C . ILE A 1 176 ? 36.951 3.547 -69.071 1.00 67.88 176 ILE A C 1
ATOM 1503 O O . ILE A 1 176 ? 37.205 3.312 -70.257 1.00 67.88 176 ILE A O 1
ATOM 1507 N N . ALA A 1 177 ? 36.975 4.783 -68.571 1.00 66.50 177 ALA A N 1
ATOM 1508 C CA . ALA A 1 177 ? 37.300 5.978 -69.347 1.00 66.50 177 ALA A CA 1
ATOM 1509 C C . ALA A 1 177 ? 38.720 5.906 -69.928 1.00 66.50 177 ALA A C 1
ATOM 1511 O O . ALA A 1 177 ? 38.909 6.091 -71.134 1.00 66.50 177 ALA A O 1
ATOM 1512 N N . ASN A 1 178 ? 39.701 5.525 -69.106 1.00 66.38 178 ASN A N 1
ATOM 1513 C CA . ASN A 1 178 ? 41.087 5.351 -69.539 1.00 66.38 178 ASN A CA 1
ATOM 1514 C C . ASN A 1 178 ? 41.239 4.232 -70.584 1.00 66.38 178 ASN A C 1
ATOM 1516 O O . ASN A 1 178 ? 41.922 4.417 -71.591 1.00 66.38 178 ASN A O 1
ATOM 1520 N N . ASN A 1 179 ? 40.533 3.106 -70.426 1.00 67.50 179 ASN A N 1
ATOM 1521 C CA . ASN A 1 179 ? 40.533 2.035 -71.430 1.00 67.50 179 ASN A CA 1
ATOM 1522 C C . ASN A 1 179 ? 39.888 2.454 -72.764 1.00 67.50 179 ASN A C 1
ATOM 1524 O O . ASN A 1 179 ? 40.342 2.028 -73.829 1.00 67.50 179 ASN A O 1
ATOM 1528 N N . LYS A 1 180 ? 38.830 3.277 -72.741 1.00 68.50 180 LYS A N 1
ATOM 1529 C CA . LYS A 1 180 ? 38.213 3.817 -73.967 1.00 68.50 180 LYS A CA 1
ATOM 1530 C C . LYS A 1 180 ? 39.154 4.785 -74.688 1.00 68.50 180 LYS A C 1
ATOM 1532 O O . LYS A 1 180 ? 39.256 4.714 -75.912 1.00 68.50 180 LYS A O 1
ATOM 1537 N N . LEU A 1 181 ? 39.865 5.639 -73.949 1.00 65.62 181 LEU A N 1
ATOM 1538 C CA . LEU A 1 181 ? 40.876 6.544 -74.504 1.00 65.62 181 LEU A CA 1
ATOM 1539 C C . LEU A 1 181 ? 42.032 5.777 -75.156 1.00 65.62 181 LEU A C 1
ATOM 1541 O O . LEU A 1 181 ? 42.434 6.120 -76.267 1.00 65.62 181 LEU A O 1
ATOM 1545 N N . ASP A 1 182 ? 42.525 4.715 -74.516 1.00 66.69 182 ASP A N 1
ATOM 1546 C CA . ASP A 1 182 ? 43.625 3.901 -75.049 1.00 66.69 182 ASP A CA 1
ATOM 1547 C C . ASP A 1 182 ? 43.220 3.133 -76.322 1.00 66.69 182 ASP A C 1
ATOM 1549 O O . ASP A 1 182 ? 43.952 3.112 -77.313 1.00 66.69 182 ASP A O 1
ATOM 1553 N N . LYS A 1 183 ? 41.996 2.582 -76.361 1.00 65.12 183 LYS A N 1
ATOM 1554 C CA . LYS A 1 183 ? 41.434 1.983 -77.586 1.00 65.12 183 LYS A CA 1
ATOM 1555 C C . LYS A 1 183 ? 41.233 3.015 -78.698 1.00 65.12 183 LYS A C 1
ATOM 1557 O O . LYS A 1 183 ? 41.517 2.716 -79.853 1.00 65.12 183 LYS A O 1
ATOM 1562 N N . GLY A 1 184 ? 40.771 4.220 -78.361 1.00 61.91 184 GLY A N 1
ATOM 1563 C CA . GLY A 1 184 ? 40.605 5.319 -79.315 1.00 61.91 184 GLY A CA 1
ATOM 1564 C C . GLY A 1 184 ? 41.930 5.796 -79.914 1.00 61.91 184 GLY A C 1
ATOM 1565 O O . GLY A 1 184 ? 41.987 6.061 -81.113 1.00 61.91 184 GLY A O 1
ATOM 1566 N N . LYS A 1 185 ? 43.005 5.848 -79.115 1.00 65.44 185 LYS A N 1
ATOM 1567 C CA . LYS A 1 185 ? 44.364 6.133 -79.602 1.00 65.44 185 LYS A CA 1
ATOM 1568 C C . LYS A 1 185 ? 44.864 5.036 -80.538 1.00 65.44 185 LYS A C 1
ATOM 1570 O O . LYS A 1 185 ? 45.192 5.340 -81.673 1.00 65.44 185 LYS A O 1
ATOM 1575 N N . LYS A 1 186 ? 44.776 3.763 -80.135 1.00 65.94 186 LYS A N 1
ATOM 1576 C CA . LYS A 1 186 ? 45.161 2.622 -80.990 1.00 65.94 186 LYS A CA 1
ATOM 1577 C C . LYS A 1 186 ? 44.393 2.577 -82.314 1.00 65.94 186 LYS A C 1
ATOM 1579 O O . LYS A 1 186 ? 44.969 2.258 -83.346 1.00 65.94 186 LYS A O 1
ATOM 1584 N N . LEU A 1 187 ? 43.100 2.907 -82.303 1.00 62.16 187 LEU A N 1
ATOM 1585 C CA . LEU A 1 187 ? 42.296 3.001 -83.525 1.00 62.16 187 LEU A CA 1
ATOM 1586 C C . LEU A 1 187 ? 42.732 4.168 -84.419 1.00 62.16 187 LEU A C 1
ATOM 1588 O O . LEU A 1 187 ? 42.805 3.987 -85.629 1.00 62.16 187 LEU A O 1
ATOM 1592 N N . LYS A 1 188 ? 43.051 5.338 -83.849 1.00 66.00 188 LYS A N 1
ATOM 1593 C CA . LYS A 1 188 ? 43.591 6.476 -84.610 1.00 66.00 188 LYS A CA 1
ATOM 1594 C C . LYS A 1 188 ? 44.967 6.174 -85.198 1.00 66.00 188 LYS A C 1
ATOM 1596 O O . LYS A 1 188 ? 45.176 6.459 -86.368 1.00 66.00 188 LYS A O 1
ATOM 1601 N N . ASP A 1 189 ? 45.854 5.552 -84.430 1.00 64.06 189 ASP A N 1
ATOM 1602 C CA . ASP A 1 189 ? 47.195 5.184 -84.893 1.00 64.06 189 ASP A CA 1
ATOM 1603 C C . ASP A 1 189 ? 47.118 4.144 -86.025 1.00 64.06 189 ASP A C 1
ATOM 1605 O O . ASP A 1 189 ? 47.836 4.244 -87.016 1.00 64.06 189 ASP A O 1
ATOM 1609 N N . ASN A 1 190 ? 46.176 3.195 -85.938 1.00 62.06 190 ASN A N 1
ATOM 1610 C CA . ASN A 1 190 ? 45.915 2.235 -87.012 1.00 62.06 190 ASN A CA 1
ATOM 1611 C C . ASN A 1 190 ? 45.279 2.878 -88.255 1.00 62.06 190 ASN A C 1
ATOM 1613 O O . ASN A 1 190 ? 45.590 2.459 -89.363 1.00 62.06 190 ASN A O 1
ATOM 1617 N N . LEU A 1 191 ? 44.404 3.878 -88.098 1.00 59.56 191 LEU A N 1
ATOM 1618 C CA . LEU A 1 191 ? 43.822 4.618 -89.226 1.00 59.56 191 LEU A CA 1
ATOM 1619 C C . LEU A 1 191 ? 44.871 5.473 -89.948 1.00 59.56 191 LEU A C 1
ATOM 1621 O O . LEU A 1 191 ? 44.932 5.428 -91.170 1.00 59.56 191 LEU A O 1
ATOM 1625 N N . ILE A 1 192 ?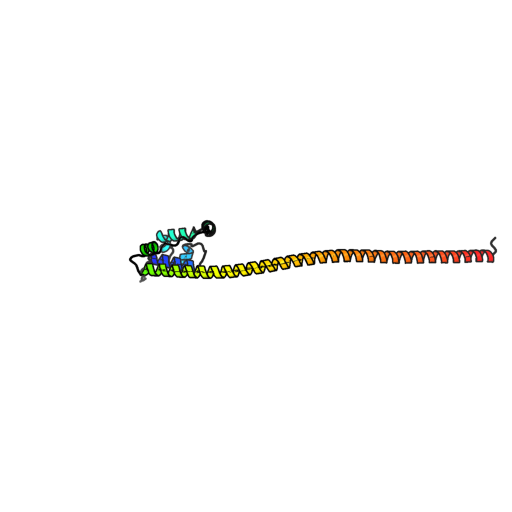 45.743 6.166 -89.206 1.00 61.81 192 ILE A N 1
ATOM 1626 C CA . ILE A 1 192 ? 46.875 6.919 -89.774 1.00 61.81 192 ILE A CA 1
ATOM 1627 C C . ILE A 1 192 ? 47.796 5.978 -90.568 1.00 61.81 192 ILE A C 1
ATOM 1629 O O . ILE A 1 192 ? 48.201 6.304 -91.678 1.00 61.81 192 ILE A O 1
ATOM 1633 N N . ASN A 1 193 ? 48.063 4.781 -90.039 1.00 60.28 193 ASN A N 1
ATOM 1634 C CA . ASN A 1 193 ? 48.875 3.769 -90.716 1.00 60.28 193 ASN A CA 1
ATOM 1635 C C . ASN A 1 193 ? 48.187 3.221 -91.989 1.00 60.28 193 ASN A C 1
ATOM 1637 O O . ASN A 1 193 ? 48.838 2.986 -93.002 1.00 60.28 193 ASN A O 1
ATOM 1641 N N . ILE A 1 194 ? 46.857 3.068 -91.986 1.00 59.16 194 ILE A N 1
ATOM 1642 C CA . ILE A 1 194 ? 46.093 2.665 -93.180 1.00 59.16 194 ILE A CA 1
ATOM 1643 C C . ILE A 1 194 ? 46.109 3.761 -94.257 1.00 59.16 194 ILE A C 1
ATOM 1645 O O . ILE A 1 194 ? 46.303 3.436 -95.428 1.00 59.16 194 ILE A O 1
ATOM 1649 N N . ASP A 1 195 ? 45.956 5.036 -93.889 1.00 58.03 195 ASP A N 1
ATOM 1650 C CA . ASP A 1 195 ? 46.020 6.158 -94.838 1.00 58.03 195 ASP A CA 1
ATOM 1651 C C . ASP A 1 195 ? 47.419 6.297 -95.470 1.00 58.03 195 ASP A C 1
ATOM 1653 O O . ASP A 1 195 ? 47.537 6.586 -96.664 1.00 58.03 195 ASP A O 1
ATOM 1657 N N . GLU A 1 196 ? 48.485 6.009 -94.712 1.00 60.38 196 GLU A N 1
ATOM 1658 C CA . GLU A 1 196 ? 49.861 5.939 -95.229 1.00 60.38 196 GLU A CA 1
ATOM 1659 C C . GLU A 1 196 ? 50.078 4.764 -96.199 1.00 60.38 196 GLU A C 1
ATOM 1661 O O . GLU A 1 196 ? 50.801 4.912 -97.185 1.00 60.38 196 GLU A O 1
ATOM 1666 N N . ILE A 1 197 ? 49.427 3.619 -95.967 1.00 58.16 197 ILE A N 1
ATOM 1667 C CA . ILE A 1 197 ? 49.510 2.430 -96.835 1.00 58.16 197 ILE A CA 1
ATOM 1668 C C . ILE A 1 197 ? 48.668 2.590 -98.113 1.00 58.16 197 ILE A C 1
ATOM 1670 O O . ILE A 1 197 ? 49.066 2.104 -99.172 1.00 58.16 197 ILE A O 1
ATOM 1674 N N . LEU A 1 198 ? 47.512 3.258 -98.039 1.00 59.78 198 LEU A N 1
ATOM 1675 C CA . LEU A 1 198 ? 46.596 3.440 -99.174 1.00 59.78 198 LEU A CA 1
ATOM 1676 C C . LEU A 1 198 ? 46.921 4.664 -100.048 1.00 59.78 198 LEU A C 1
ATOM 1678 O O . LEU A 1 198 ? 46.297 4.840 -101.093 1.00 59.78 198 LEU A O 1
ATOM 1682 N N . GLY A 1 199 ? 47.912 5.477 -99.670 1.00 53.81 199 GLY A N 1
ATOM 1683 C CA . GLY A 1 199 ? 48.454 6.539 -100.522 1.00 53.81 199 GLY A CA 1
ATOM 1684 C C . GLY A 1 199 ? 47.514 7.726 -100.750 1.00 53.81 199 GLY A C 1
ATOM 1685 O O . GLY A 1 199 ? 47.678 8.444 -101.733 1.00 53.81 199 GLY A O 1
ATOM 1686 N N . PHE A 1 200 ? 46.546 7.959 -99.862 1.00 56.88 200 PHE A N 1
ATOM 1687 C CA . PHE A 1 200 ? 45.722 9.169 -99.899 1.00 56.88 200 PHE A CA 1
ATOM 1688 C C . PHE A 1 200 ? 46.500 10.349 -99.287 1.00 56.88 200 PHE A C 1
ATOM 1690 O O . PHE A 1 200 ? 46.304 10.713 -98.129 1.00 56.88 200 PHE A O 1
ATOM 1697 N N . LYS A 1 201 ? 47.408 10.942 -100.067 1.00 53.38 201 LYS A N 1
ATOM 1698 C CA . LYS A 1 201 ? 47.948 12.292 -99.847 1.00 53.38 201 LYS A CA 1
ATOM 1699 C C . LYS A 1 201 ? 47.820 13.114 -101.118 1.00 53.38 201 LYS A C 1
ATOM 1701 O O . LYS A 1 201 ? 48.161 12.576 -102.192 1.00 53.38 201 LYS A O 1
#